Protein AF-A0A940UX00-F1 (afdb_monomer)

Radius of gyration: 30.0 Å; Cα contacts (8 Å, |Δi|>4): 889; chains: 1; bounding box: 62×48×72 Å

Foldseek 3Di:
DWEADPNFTEDAEALEFADPQEYAYGAEYYYYLEYHEHLEYHYCHQHHEYAEALEYPYAQEYADEHHHAYEYEYYLEYAEANEYHHENEDAALEYHAHNEYEDHPEYEEHVEYEYHNEYDDHNHYDYHQFYWGDVPIDTPGGHDPVNVVVSVVVSVVSSVVSNVCVVVPDDPPPFDPPPDDWPVVKDKDFADADDPDQFWHKHQDPVGIDTDHGHPAAWQDKDKDKAAAQGKDFQWFFRHWKKKKAWQAAKKWKWKAAPVRDDIDIDIDGHRMMIIGGGRIGMMIHGNHTTMMMMTTNDHDDPVGIGGHCNDD

Structure (mmCIF, N/CA/C/O backbone):
data_AF-A0A940UX00-F1
#
_entry.id   AF-A0A940UX00-F1
#
loop_
_atom_site.group_PDB
_atom_site.id
_atom_site.type_symbol
_atom_site.label_atom_id
_atom_site.label_alt_id
_atom_site.label_comp_id
_atom_site.label_asym_id
_atom_site.label_entity_id
_atom_site.label_seq_id
_atom_site.pdbx_PDB_ins_code
_atom_site.Cartn_x
_atom_site.Cartn_y
_atom_site.Cartn_z
_atom_site.occupancy
_atom_site.B_iso_or_equiv
_atom_site.auth_seq_id
_atom_site.auth_comp_id
_atom_site.auth_asym_id
_atom_site.auth_atom_id
_atom_site.pdbx_PDB_model_num
ATOM 1 N N . MET A 1 1 ? -5.886 -5.107 -6.470 1.00 86.50 1 MET A N 1
ATOM 2 C CA . MET A 1 1 ? -7.189 -5.226 -7.169 1.00 86.50 1 MET A CA 1
ATOM 3 C C . MET A 1 1 ? -7.044 -5.028 -8.679 1.00 86.50 1 MET A C 1
ATOM 5 O O . MET A 1 1 ? -6.232 -4.216 -9.115 1.00 86.50 1 MET A O 1
ATOM 9 N N . LEU A 1 2 ? -7.816 -5.788 -9.464 1.00 96.62 2 LEU A N 1
ATOM 10 C CA . LEU A 1 2 ? -7.886 -5.696 -10.928 1.00 96.62 2 LEU A CA 1
ATOM 11 C C . LEU A 1 2 ? -9.216 -5.043 -11.328 1.00 96.62 2 LEU A C 1
ATOM 13 O O . LEU A 1 2 ? -10.247 -5.391 -10.755 1.00 96.62 2 LEU A O 1
ATOM 17 N N . TYR A 1 3 ? -9.197 -4.138 -12.302 1.00 97.75 3 TYR A N 1
ATOM 18 C CA . TYR A 1 3 ? -10.374 -3.391 -12.741 1.00 97.75 3 TYR A CA 1
ATOM 19 C C . TYR A 1 3 ? -10.540 -3.468 -14.255 1.00 97.75 3 TYR A C 1
ATOM 21 O O . TYR A 1 3 ? -9.630 -3.119 -15.012 1.00 97.75 3 TYR A O 1
ATOM 29 N N . GLU A 1 4 ? -11.726 -3.884 -14.689 1.00 97.69 4 GLU A N 1
ATOM 30 C CA . GLU A 1 4 ? -12.160 -3.728 -16.073 1.00 97.69 4 GLU A CA 1
ATOM 31 C C . GLU A 1 4 ? -12.414 -2.247 -16.380 1.00 97.69 4 GLU A C 1
ATOM 33 O O . GLU A 1 4 ? -12.989 -1.516 -15.571 1.00 97.69 4 GLU A O 1
ATOM 38 N N . TYR A 1 5 ? -12.012 -1.810 -17.571 1.00 97.38 5 TYR A N 1
ATOM 39 C CA . TYR A 1 5 ? -12.354 -0.491 -18.087 1.00 97.38 5 TYR A CA 1
ATOM 40 C C . TYR A 1 5 ? -12.655 -0.561 -19.583 1.00 97.38 5 TYR A C 1
ATOM 42 O O . TYR A 1 5 ? -11.825 -1.011 -20.374 1.00 97.38 5 TYR A O 1
ATOM 50 N N . ASN A 1 6 ? -13.836 -0.072 -19.974 1.00 94.94 6 ASN A N 1
ATOM 51 C CA . ASN A 1 6 ? -14.281 0.003 -21.369 1.00 94.94 6 ASN A CA 1
ATOM 52 C C . ASN A 1 6 ? -14.177 -1.346 -22.119 1.00 94.94 6 ASN A C 1
ATOM 54 O O . ASN A 1 6 ? -13.634 -1.411 -23.221 1.00 94.94 6 ASN A O 1
ATOM 58 N N . GLY A 1 7 ? -14.625 -2.439 -21.486 1.00 95.75 7 GLY A N 1
ATOM 59 C CA . GLY A 1 7 ? -14.581 -3.792 -22.054 1.00 95.75 7 GLY A CA 1
ATOM 60 C C . GLY A 1 7 ? -13.191 -4.440 -22.095 1.00 95.75 7 GLY A C 1
ATOM 61 O O . GLY A 1 7 ? -13.030 -5.492 -22.712 1.00 95.75 7 GLY A O 1
ATOM 62 N N . ARG A 1 8 ? -12.170 -3.821 -21.482 1.00 96.12 8 ARG A N 1
ATOM 63 C CA . ARG A 1 8 ? -10.794 -4.340 -21.427 1.00 96.12 8 ARG A CA 1
ATOM 64 C C . ARG A 1 8 ? -10.432 -4.729 -19.999 1.00 96.12 8 ARG A C 1
ATOM 66 O O . ARG A 1 8 ? -10.564 -3.916 -19.081 1.00 96.12 8 ARG A O 1
ATOM 73 N N . CYS A 1 9 ? -9.946 -5.957 -19.837 1.00 96.50 9 CYS A N 1
ATOM 74 C CA . CYS A 1 9 ? -9.603 -6.548 -18.546 1.00 96.50 9 CYS A CA 1
ATOM 75 C C . CYS A 1 9 ? -8.100 -6.840 -18.451 1.00 96.50 9 CYS A C 1
ATOM 77 O O . CYS A 1 9 ? -7.532 -7.383 -19.406 1.00 96.50 9 CYS A O 1
ATOM 79 N N . PRO A 1 10 ? -7.467 -6.590 -17.290 1.00 98.31 10 PRO A N 1
ATOM 80 C CA . PRO A 1 10 ? -6.099 -7.019 -17.059 1.00 98.31 10 PRO A CA 1
ATOM 81 C C . PRO A 1 10 ? -5.951 -8.540 -17.168 1.00 98.31 10 PRO A C 1
ATOM 83 O O . PRO A 1 10 ? -6.766 -9.292 -16.634 1.00 98.31 10 PRO A O 1
ATOM 86 N N . THR A 1 11 ? -4.873 -8.997 -17.801 1.00 98.38 11 THR A N 1
ATOM 87 C CA . THR A 1 11 ? -4.471 -10.410 -17.832 1.00 98.38 11 THR A CA 1
ATOM 88 C C . THR A 1 11 ? -3.210 -10.596 -17.002 1.00 98.38 11 THR A C 1
ATOM 90 O O . THR A 1 11 ? -2.225 -9.887 -17.207 1.00 98.38 11 THR A O 1
ATOM 93 N N . VAL A 1 12 ? -3.228 -11.554 -16.073 1.00 98.50 12 VAL A N 1
ATOM 94 C CA . VAL A 1 12 ? -2.128 -11.811 -15.134 1.00 98.50 12 VAL A CA 1
ATOM 95 C C . VAL A 1 12 ? -1.621 -13.243 -15.297 1.00 98.50 12 VAL A C 1
ATOM 97 O O . VAL A 1 12 ? -2.404 -14.192 -15.254 1.00 98.50 12 VAL A O 1
ATOM 100 N N . GLY A 1 13 ? -0.311 -13.390 -15.500 1.00 98.31 13 GLY A N 1
ATOM 101 C CA . GLY A 1 13 ? 0.371 -14.675 -15.638 1.00 98.31 13 GLY A CA 1
ATOM 102 C C . GLY A 1 13 ? 0.447 -15.493 -14.344 1.00 98.31 13 GLY A C 1
ATOM 103 O O . GLY A 1 13 ? 0.073 -15.054 -13.256 1.00 98.31 13 GLY A O 1
ATOM 104 N N . ARG A 1 14 ? 0.954 -16.721 -14.458 1.00 98.25 14 ARG A N 1
ATOM 105 C CA . ARG A 1 14 ? 1.077 -17.671 -13.340 1.00 98.25 14 ARG A CA 1
ATOM 106 C C . ARG A 1 14 ? 2.201 -17.256 -12.398 1.00 98.25 14 ARG A C 1
ATOM 108 O O . ARG A 1 14 ? 3.213 -16.718 -12.833 1.00 98.25 14 ARG A O 1
ATOM 115 N N . GLY A 1 15 ? 2.041 -17.541 -11.106 1.00 97.75 15 GLY A N 1
ATOM 116 C CA . GLY A 1 15 ? 3.049 -17.202 -10.093 1.00 97.75 15 GLY A CA 1
ATOM 117 C C . GLY A 1 15 ? 3.241 -15.695 -9.886 1.00 97.75 15 GLY A C 1
ATOM 118 O O . GLY A 1 15 ? 4.156 -15.294 -9.176 1.00 97.75 15 GLY A O 1
ATOM 119 N N . THR A 1 16 ? 2.395 -14.861 -10.498 1.00 98.62 16 THR A N 1
ATOM 120 C CA . THR A 1 16 ? 2.439 -13.410 -10.346 1.00 98.62 16 THR A CA 1
ATOM 121 C C . THR A 1 16 ? 1.625 -12.981 -9.142 1.00 98.62 16 THR A C 1
ATOM 123 O O . THR A 1 16 ? 0.431 -13.266 -9.043 1.00 98.62 16 THR A O 1
ATOM 126 N N . TYR A 1 17 ? 2.277 -12.265 -8.235 1.00 98.56 17 TYR A N 1
ATOM 127 C CA . TYR A 1 17 ? 1.627 -11.653 -7.092 1.00 98.56 17 TYR A CA 1
ATOM 128 C C . TYR A 1 17 ? 1.146 -10.248 -7.455 1.00 98.56 17 TYR A C 1
ATOM 130 O O . TYR A 1 17 ? 1.932 -9.418 -7.913 1.00 98.56 17 TYR A O 1
ATOM 138 N N . VAL A 1 18 ? -0.137 -9.974 -7.216 1.00 98.44 18 VAL A N 1
ATOM 139 C CA . VAL A 1 18 ? -0.707 -8.625 -7.284 1.00 98.44 18 VAL A CA 1
ATOM 140 C C . VAL A 1 18 ? -1.242 -8.266 -5.915 1.00 98.44 18 VAL A C 1
ATOM 142 O O . VAL A 1 18 ? -2.162 -8.915 -5.421 1.00 98.44 18 VAL A O 1
ATOM 145 N N . SER A 1 19 ? -0.677 -7.221 -5.314 1.00 97.56 19 SER A N 1
ATOM 146 C CA . SER A 1 19 ? -1.118 -6.760 -4.006 1.00 97.56 19 SER A CA 1
ATOM 147 C C . SER A 1 19 ? -2.601 -6.381 -3.991 1.00 97.56 19 SER A C 1
ATOM 149 O O . SER A 1 19 ? -3.142 -5.804 -4.943 1.00 97.56 19 SER A O 1
ATOM 151 N N . GLU A 1 20 ? -3.261 -6.658 -2.866 1.00 94.25 20 GLU A N 1
ATOM 152 C CA . GLU A 1 20 ? -4.644 -6.243 -2.623 1.00 94.25 20 GLU A CA 1
ATOM 153 C C . GLU A 1 20 ? -4.798 -4.721 -2.739 1.00 94.25 20 GLU A C 1
ATOM 155 O O . GLU A 1 20 ? -5.792 -4.254 -3.298 1.00 94.25 20 GLU A O 1
ATOM 160 N N . THR A 1 21 ? -3.776 -3.958 -2.328 1.00 95.94 21 THR A N 1
ATOM 161 C CA . THR A 1 21 ? -3.762 -2.487 -2.382 1.00 95.94 21 THR A CA 1
ATOM 162 C C . THR A 1 21 ? -3.249 -1.912 -3.704 1.00 95.94 21 THR A C 1
ATOM 164 O O . THR A 1 21 ? -3.323 -0.701 -3.900 1.00 95.94 21 THR A O 1
ATOM 167 N N . ALA A 1 22 ? -2.741 -2.740 -4.622 1.00 98.31 22 ALA A N 1
ATOM 168 C CA . ALA A 1 22 ? -2.405 -2.293 -5.973 1.00 98.31 22 ALA A CA 1
ATOM 169 C C . ALA A 1 22 ? -3.675 -2.063 -6.808 1.00 98.31 22 ALA A C 1
ATOM 171 O O . ALA A 1 22 ? -4.703 -2.699 -6.578 1.00 98.31 22 ALA A O 1
ATOM 172 N N . GLN A 1 23 ? -3.605 -1.212 -7.827 1.00 98.50 23 GLN A N 1
ATOM 173 C CA . GLN A 1 23 ? -4.680 -1.000 -8.796 1.00 98.50 23 GLN A CA 1
ATOM 174 C C . GLN A 1 23 ? -4.158 -1.280 -10.204 1.00 98.50 23 GLN A C 1
ATOM 176 O O . GLN A 1 23 ? -3.324 -0.538 -10.715 1.00 98.50 23 GLN A O 1
ATOM 181 N N . VAL A 1 24 ? -4.651 -2.345 -10.837 1.00 98.69 24 VAL A N 1
ATOM 182 C CA . VAL A 1 24 ? -4.338 -2.678 -12.235 1.00 98.69 24 VAL A CA 1
ATOM 183 C C . VAL A 1 24 ? -5.605 -2.505 -13.059 1.00 98.69 24 VAL A C 1
ATOM 185 O O . VAL A 1 24 ? -6.604 -3.162 -12.777 1.00 98.69 24 VAL A O 1
ATOM 188 N N . ILE A 1 25 ? -5.595 -1.593 -14.028 1.00 98.69 25 ILE A N 1
ATOM 189 C CA . ILE A 1 25 ? -6.820 -1.062 -14.644 1.00 98.69 25 ILE A CA 1
ATOM 190 C C . ILE A 1 25 ? -6.736 -1.156 -16.168 1.00 98.69 25 ILE A C 1
ATOM 192 O O . ILE A 1 25 ? -5.783 -0.646 -16.756 1.00 98.69 25 ILE A O 1
ATOM 196 N N . GLY A 1 26 ? -7.768 -1.713 -16.804 1.00 98.19 26 GLY A N 1
ATOM 197 C CA . GLY A 1 26 ? -7.938 -1.684 -18.257 1.00 98.19 26 GLY A CA 1
ATOM 198 C C . GLY A 1 26 ? -7.020 -2.646 -19.013 1.00 98.19 26 GLY A C 1
ATOM 199 O O . GLY A 1 26 ? -6.853 -3.802 -18.630 1.00 98.19 26 GLY A O 1
ATOM 200 N N . ASP A 1 27 ? -6.447 -2.170 -20.117 1.00 98.25 27 ASP A N 1
ATOM 201 C CA . ASP A 1 27 ? -5.651 -2.959 -21.060 1.00 98.25 27 ASP A CA 1
ATOM 202 C C . ASP A 1 27 ? -4.217 -3.175 -20.558 1.00 98.25 27 ASP A C 1
ATOM 204 O O . ASP A 1 27 ? -3.275 -2.458 -20.915 1.00 98.25 27 ASP A O 1
ATOM 208 N N . VAL A 1 28 ? -4.069 -4.143 -19.654 1.00 98.75 28 VAL A N 1
ATOM 209 C CA . VAL A 1 28 ? -2.795 -4.487 -19.022 1.00 98.75 28 VAL A CA 1
ATOM 210 C C . VAL A 1 28 ? -2.520 -5.979 -19.162 1.00 98.75 28 VAL A C 1
ATOM 212 O O . VAL A 1 28 ? -3.300 -6.810 -18.705 1.00 98.75 28 VAL A O 1
ATOM 215 N N . LEU A 1 29 ? -1.364 -6.325 -19.723 1.00 98.75 29 LEU A N 1
ATOM 216 C CA . LEU A 1 29 ? -0.841 -7.687 -19.744 1.00 98.75 29 LEU A CA 1
ATOM 217 C C . LEU A 1 29 ? 0.351 -7.797 -18.793 1.00 98.75 29 LEU A C 1
ATOM 219 O O . LEU A 1 29 ? 1.369 -7.136 -18.992 1.00 98.75 29 LEU A O 1
ATOM 223 N N . VAL A 1 30 ? 0.248 -8.671 -17.796 1.00 98.88 30 VAL A N 1
ATOM 224 C CA . VAL A 1 30 ? 1.332 -9.000 -16.867 1.00 98.88 30 VAL A CA 1
ATOM 225 C C . VAL A 1 30 ? 1.764 -10.443 -17.093 1.00 98.88 30 VAL A C 1
ATOM 227 O O . VAL A 1 30 ? 0.941 -11.354 -17.048 1.00 98.88 30 VAL A O 1
ATOM 230 N N . GLY A 1 31 ? 3.058 -10.649 -17.335 1.00 98.81 31 GLY A N 1
ATOM 231 C CA . GLY A 1 31 ? 3.660 -11.969 -17.501 1.00 98.81 31 GLY A CA 1
ATOM 232 C C . GLY A 1 31 ? 3.672 -12.809 -16.222 1.00 98.81 31 GLY A C 1
ATOM 233 O O . GLY A 1 31 ? 3.083 -12.449 -15.202 1.00 98.81 31 GLY A O 1
ATOM 234 N N . ASP A 1 32 ? 4.357 -13.948 -16.295 1.00 98.81 32 ASP A N 1
ATOM 235 C CA . ASP A 1 32 ? 4.498 -14.897 -15.187 1.00 98.81 32 ASP A CA 1
ATOM 236 C C . ASP A 1 32 ? 5.527 -14.425 -14.149 1.00 98.81 32 ASP A C 1
ATOM 238 O O . ASP A 1 32 ? 6.511 -13.768 -14.493 1.00 98.81 32 ASP A O 1
ATOM 242 N N . ASN A 1 33 ? 5.369 -14.858 -12.899 1.00 98.62 33 ASN A N 1
ATOM 243 C CA . ASN A 1 33 ? 6.316 -14.639 -11.800 1.00 98.62 33 ASN A CA 1
ATOM 244 C C . ASN A 1 33 ? 6.653 -13.161 -11.536 1.00 98.62 33 ASN A C 1
ATOM 246 O O . ASN A 1 33 ? 7.770 -12.835 -11.137 1.00 98.62 33 ASN A O 1
ATOM 250 N N . CYS A 1 34 ? 5.719 -12.253 -11.807 1.00 98.88 34 CYS A N 1
ATOM 251 C CA . CYS A 1 34 ? 5.885 -10.833 -11.522 1.00 98.88 34 CYS A CA 1
ATOM 252 C C . CYS A 1 34 ? 5.496 -10.502 -10.074 1.00 98.88 34 CYS A C 1
ATOM 254 O O . CYS A 1 34 ? 4.684 -11.184 -9.448 1.00 98.88 34 CYS A O 1
ATOM 256 N N . TYR A 1 35 ? 6.040 -9.401 -9.566 1.00 98.81 35 TYR A N 1
ATOM 257 C CA . TYR A 1 35 ? 5.636 -8.795 -8.301 1.00 98.81 35 TYR A CA 1
ATOM 258 C C . TYR A 1 35 ? 5.010 -7.433 -8.592 1.00 98.81 35 TYR A C 1
ATOM 260 O O . TYR A 1 35 ? 5.705 -6.551 -9.085 1.00 98.81 35 TYR A O 1
ATOM 268 N N . ILE A 1 36 ? 3.717 -7.257 -8.314 1.00 98.81 36 ILE A N 1
ATOM 269 C CA . ILE A 1 36 ? 3.036 -5.957 -8.361 1.00 98.81 36 ILE A CA 1
ATOM 270 C C . ILE A 1 36 ? 2.758 -5.520 -6.917 1.00 98.81 36 ILE A C 1
ATOM 272 O O . ILE A 1 36 ? 1.853 -6.037 -6.254 1.00 98.81 36 ILE A O 1
ATOM 276 N N . GLY A 1 37 ? 3.601 -4.613 -6.431 1.00 98.12 37 GLY A N 1
ATOM 277 C CA . GLY A 1 37 ? 3.739 -4.222 -5.034 1.00 98.12 37 GLY A CA 1
ATOM 278 C C . GLY A 1 37 ? 2.594 -3.381 -4.481 1.00 98.12 37 GLY A C 1
ATOM 279 O O . GLY A 1 37 ? 1.696 -2.927 -5.192 1.00 98.12 37 GLY A O 1
ATOM 280 N N . HIS A 1 38 ? 2.623 -3.182 -3.165 1.00 97.62 38 HIS A N 1
ATOM 281 C CA . HIS A 1 38 ? 1.571 -2.482 -2.429 1.00 97.62 38 HIS A CA 1
ATOM 282 C C . HIS A 1 38 ? 1.417 -1.036 -2.906 1.00 97.62 38 HIS A C 1
ATOM 284 O O . HIS A 1 38 ? 2.398 -0.314 -3.072 1.00 97.62 38 HIS A O 1
ATOM 290 N N . GLY A 1 39 ? 0.175 -0.608 -3.133 1.00 98.19 39 GLY A N 1
ATOM 291 C CA . GLY A 1 39 ? -0.133 0.744 -3.601 1.00 98.19 39 GLY A CA 1
ATOM 292 C C . GLY A 1 39 ? 0.332 1.072 -5.026 1.00 98.19 39 GLY A C 1
ATOM 293 O O . GLY A 1 39 ? 0.191 2.221 -5.436 1.00 98.19 39 GLY A O 1
ATOM 294 N N . ALA A 1 40 ? 0.873 0.114 -5.789 1.00 98.75 40 ALA A N 1
ATOM 295 C CA . ALA A 1 40 ? 1.224 0.341 -7.189 1.00 98.75 40 ALA A CA 1
ATOM 296 C C . ALA A 1 40 ? -0.033 0.608 -8.038 1.00 98.75 40 ALA A C 1
ATOM 298 O O . ALA A 1 40 ? -1.070 -0.028 -7.845 1.00 98.75 40 ALA A O 1
ATOM 299 N N . ILE A 1 41 ? 0.063 1.521 -9.004 1.00 98.81 41 ILE A N 1
ATOM 300 C CA . ILE A 1 41 ? -1.024 1.881 -9.922 1.00 98.81 41 ILE A CA 1
ATOM 301 C C . ILE A 1 41 ? -0.551 1.634 -11.354 1.00 98.81 41 ILE A C 1
ATOM 303 O O . ILE A 1 41 ? 0.297 2.356 -11.871 1.00 98.81 41 ILE A O 1
ATOM 307 N N . VAL A 1 42 ? -1.118 0.629 -12.017 1.00 98.75 42 VAL A N 1
ATOM 308 C CA . VAL A 1 42 ? -0.805 0.256 -13.402 1.00 98.75 42 VAL A CA 1
ATOM 309 C C . VAL A 1 42 ? -2.046 0.468 -14.254 1.00 98.75 42 VAL A C 1
ATOM 311 O O . VAL A 1 42 ? -3.028 -0.265 -14.136 1.00 98.75 42 VAL A O 1
ATOM 314 N N . ARG A 1 43 ? -2.023 1.490 -15.108 1.00 97.69 43 ARG A N 1
ATOM 315 C CA . ARG A 1 43 ? -3.229 1.995 -15.761 1.00 97.69 43 ARG A CA 1
ATOM 316 C C . ARG A 1 43 ? -3.111 1.948 -17.286 1.00 97.69 43 ARG A C 1
ATOM 318 O O . ARG A 1 43 ? -2.409 2.752 -17.893 1.00 97.69 43 ARG A O 1
ATOM 325 N N . GLY A 1 44 ? -3.830 1.008 -17.891 1.00 97.31 44 GLY A N 1
ATOM 326 C CA . GLY A 1 44 ? -4.055 0.871 -19.332 1.00 97.31 44 GLY A CA 1
ATOM 327 C C . GLY A 1 44 ? -5.435 1.394 -19.749 1.00 97.31 44 GLY A C 1
ATOM 328 O O . GLY A 1 44 ? -6.196 0.698 -20.421 1.00 97.31 44 GLY A O 1
ATOM 329 N N . ASP A 1 45 ? -5.816 2.585 -19.276 1.00 94.94 45 ASP A N 1
ATOM 330 C CA . ASP A 1 45 ? -7.116 3.203 -19.579 1.00 94.94 45 ASP A CA 1
ATOM 331 C C . ASP A 1 45 ? -7.102 3.971 -20.913 1.00 94.94 45 ASP A C 1
ATOM 333 O O . ASP A 1 45 ? -7.990 3.784 -21.743 1.00 94.94 45 ASP A O 1
ATOM 337 N N . TYR A 1 46 ? -6.063 4.775 -21.157 1.00 92.44 46 TYR A N 1
ATOM 338 C CA . TYR A 1 46 ? -5.823 5.493 -22.414 1.00 92.44 46 TYR A CA 1
ATOM 339 C C . TYR A 1 46 ? -5.037 4.662 -23.438 1.00 92.44 46 TYR A C 1
ATOM 341 O O . TYR A 1 46 ? -5.384 4.643 -24.617 1.00 92.44 46 TYR A O 1
ATOM 349 N N . GLY A 1 47 ? -3.975 3.991 -22.996 1.00 94.75 47 GLY A N 1
ATOM 350 C CA . GLY A 1 47 ? -3.128 3.119 -23.814 1.00 94.75 47 GLY A CA 1
ATOM 351 C C . GLY A 1 47 ? -3.062 1.704 -23.244 1.00 94.75 47 GLY A C 1
ATOM 352 O O . GLY A 1 47 ? -3.839 1.362 -22.358 1.00 94.75 47 GLY A O 1
ATOM 353 N N . SER A 1 48 ? -2.114 0.902 -23.721 1.00 97.69 48 SER A N 1
ATOM 354 C CA . SER A 1 48 ? -1.927 -0.485 -23.276 1.00 97.69 48 SER A CA 1
ATOM 355 C C . SER A 1 48 ? -0.604 -0.651 -22.528 1.00 97.69 48 SER A C 1
ATOM 357 O O . SER A 1 48 ? 0.430 -0.108 -22.932 1.00 97.69 48 SER A O 1
ATOM 359 N N . ILE A 1 49 ? -0.604 -1.435 -21.453 1.00 98.69 49 ILE A N 1
ATOM 360 C CA . ILE A 1 49 ? 0.601 -1.739 -20.671 1.00 98.69 49 ILE A CA 1
ATOM 361 C C . ILE A 1 49 ? 0.962 -3.211 -20.851 1.00 98.69 49 ILE A C 1
ATOM 363 O O . ILE A 1 49 ? 0.117 -4.087 -20.696 1.00 98.69 49 ILE A O 1
ATOM 367 N N . VAL A 1 50 ? 2.229 -3.496 -21.143 1.00 98.75 50 VAL A N 1
ATOM 368 C CA . VAL A 1 50 ? 2.751 -4.867 -21.210 1.00 98.75 50 VAL A CA 1
ATOM 369 C C . VAL A 1 50 ? 3.936 -4.986 -20.269 1.00 98.75 50 VAL A C 1
ATOM 371 O O . VAL A 1 50 ? 4.908 -4.254 -20.423 1.00 98.75 50 VAL A O 1
ATOM 374 N N . ILE A 1 51 ? 3.864 -5.912 -19.318 1.00 98.88 51 ILE A N 1
ATOM 375 C CA . ILE A 1 51 ? 4.907 -6.199 -18.331 1.00 98.88 51 ILE A CA 1
ATOM 376 C C . ILE A 1 51 ? 5.400 -7.628 -18.552 1.00 98.88 51 ILE A C 1
ATOM 378 O O . ILE A 1 51 ? 4.641 -8.585 -18.408 1.00 98.88 51 ILE A O 1
ATOM 382 N N . GLY A 1 52 ? 6.675 -7.782 -18.909 1.00 98.88 52 GLY A N 1
ATOM 383 C CA . GLY A 1 52 ? 7.303 -9.082 -19.128 1.00 98.88 52 GLY A CA 1
ATOM 384 C C . GLY A 1 52 ? 7.512 -9.881 -17.839 1.00 98.88 52 GLY A C 1
ATOM 385 O O . GLY A 1 52 ? 7.585 -9.323 -16.748 1.00 98.88 52 GLY A O 1
ATOM 386 N N . SER A 1 53 ? 7.637 -11.202 -17.982 1.00 98.88 53 SER A N 1
ATOM 387 C CA . SER A 1 53 ? 7.763 -12.142 -16.861 1.00 98.88 53 SER A CA 1
ATOM 388 C C . SER A 1 53 ? 8.955 -11.850 -15.942 1.00 98.88 53 SER A C 1
ATOM 390 O O . SER A 1 53 ? 10.029 -11.440 -16.398 1.00 98.88 53 SER A O 1
ATOM 392 N N . GLY A 1 54 ? 8.790 -12.133 -14.651 1.00 98.69 54 GLY A N 1
ATOM 393 C CA . GLY A 1 54 ? 9.816 -11.962 -13.622 1.00 98.69 54 GLY A CA 1
ATOM 394 C C . GLY A 1 54 ? 10.079 -10.509 -13.224 1.00 98.69 54 GLY A C 1
ATOM 395 O O . GLY A 1 54 ? 11.086 -10.243 -12.571 1.00 98.69 54 GLY A O 1
ATOM 396 N N . THR A 1 55 ? 9.245 -9.568 -13.673 1.00 98.94 55 THR A N 1
ATOM 397 C CA . THR A 1 55 ? 9.406 -8.137 -13.397 1.00 98.94 55 THR A CA 1
ATOM 398 C C . THR A 1 55 ? 8.819 -7.763 -12.041 1.00 98.94 55 THR A C 1
ATOM 400 O O . THR A 1 55 ? 7.712 -8.175 -11.691 1.00 98.94 55 THR A O 1
ATOM 403 N N . ALA A 1 56 ? 9.557 -6.944 -11.296 1.00 98.88 56 ALA A N 1
ATOM 404 C CA . ALA A 1 56 ? 9.105 -6.322 -10.063 1.00 98.88 56 ALA A CA 1
ATOM 405 C C . ALA A 1 56 ? 8.666 -4.881 -10.343 1.00 98.88 56 ALA A C 1
ATOM 407 O O . ALA A 1 56 ? 9.466 -4.049 -10.769 1.00 98.88 56 ALA A O 1
ATOM 408 N N . VAL A 1 57 ? 7.385 -4.608 -10.119 1.00 98.88 57 VAL A N 1
ATOM 409 C CA . VAL A 1 57 ? 6.788 -3.278 -10.014 1.00 98.88 57 VAL A CA 1
ATOM 410 C C . VAL A 1 57 ? 6.611 -3.031 -8.524 1.00 98.88 57 VAL A C 1
ATOM 412 O O . VAL A 1 57 ? 5.676 -3.554 -7.924 1.00 98.88 57 VAL A O 1
ATOM 415 N N . GLU A 1 58 ? 7.560 -2.341 -7.903 1.00 98.81 58 GLU A N 1
ATOM 416 C CA . GLU A 1 58 ? 7.606 -2.213 -6.448 1.00 98.81 58 GLU A CA 1
ATOM 417 C C . GLU A 1 58 ? 6.540 -1.237 -5.909 1.00 98.81 58 GLU A C 1
ATOM 419 O O . GLU A 1 58 ? 5.676 -0.727 -6.625 1.00 98.81 58 GLU A O 1
ATOM 424 N N . GLU A 1 59 ? 6.554 -1.025 -4.598 1.00 98.69 59 GLU A N 1
ATOM 425 C CA . GLU A 1 59 ? 5.558 -0.260 -3.855 1.00 98.69 59 GLU A CA 1
ATOM 426 C C . GLU A 1 59 ? 5.361 1.155 -4.409 1.00 98.69 59 GLU A C 1
ATOM 428 O O . GLU A 1 59 ? 6.317 1.880 -4.681 1.00 98.69 59 GLU A O 1
ATOM 433 N N . GLY A 1 60 ? 4.100 1.568 -4.546 1.00 98.62 60 GLY A N 1
ATOM 434 C CA . GLY A 1 60 ? 3.733 2.925 -4.957 1.00 98.62 60 GLY A CA 1
ATOM 435 C C . GLY A 1 60 ? 4.140 3.325 -6.380 1.00 98.62 60 GLY A C 1
ATOM 436 O O . GLY A 1 60 ? 3.979 4.490 -6.736 1.00 98.62 60 GLY A O 1
ATOM 437 N N . VAL A 1 61 ? 4.666 2.407 -7.199 1.00 98.88 61 VAL A N 1
ATOM 438 C CA . VAL A 1 61 ? 5.010 2.696 -8.598 1.00 98.88 61 VAL A CA 1
ATOM 439 C C . VAL A 1 61 ? 3.758 3.057 -9.394 1.00 98.88 61 VAL A C 1
ATOM 441 O O . VAL A 1 61 ? 2.726 2.394 -9.282 1.00 98.88 61 VAL A O 1
ATOM 444 N N . VAL A 1 62 ? 3.868 4.070 -10.253 1.00 98.88 62 VAL A N 1
ATOM 445 C CA . VAL A 1 62 ? 2.807 4.471 -11.184 1.00 98.88 62 VAL A CA 1
ATOM 446 C C . VAL A 1 62 ? 3.238 4.172 -12.614 1.00 98.88 62 VAL A C 1
ATOM 448 O O . VAL A 1 62 ? 4.285 4.636 -13.059 1.00 98.88 62 VAL A O 1
ATOM 451 N N . VAL A 1 63 ? 2.418 3.434 -13.360 1.00 98.75 63 VAL A N 1
ATOM 452 C CA . VAL A 1 63 ? 2.631 3.126 -14.779 1.00 98.75 63 VAL A CA 1
ATOM 453 C C . VAL A 1 63 ? 1.421 3.582 -15.583 1.00 98.75 63 VAL A C 1
ATOM 455 O O . VAL A 1 63 ? 0.289 3.185 -15.299 1.00 98.75 63 VAL A O 1
ATOM 458 N N . HIS A 1 64 ? 1.655 4.391 -16.613 1.00 97.69 64 HIS A N 1
ATOM 459 C CA . HIS A 1 64 ? 0.609 4.890 -17.501 1.00 97.69 64 HIS A CA 1
ATOM 460 C C . HIS A 1 64 ? 1.114 4.983 -18.942 1.00 97.69 64 HIS A C 1
ATOM 462 O O . HIS A 1 64 ? 2.296 5.217 -19.189 1.00 97.69 64 HIS A O 1
ATOM 468 N N . ALA A 1 65 ? 0.214 4.811 -19.907 1.00 94.50 65 ALA A N 1
ATOM 469 C CA . ALA A 1 65 ? 0.517 4.967 -21.324 1.00 94.50 65 ALA A CA 1
ATOM 470 C C . ALA A 1 65 ? -0.303 6.116 -21.932 1.00 94.50 65 ALA A C 1
ATOM 472 O O . ALA A 1 65 ? -1.480 6.273 -21.595 1.00 94.50 65 ALA A O 1
ATOM 473 N N . PRO A 1 66 ? 0.285 6.905 -22.853 1.00 90.94 66 PRO A N 1
ATOM 474 C CA . PRO A 1 66 ? -0.469 7.864 -23.653 1.00 90.94 66 PRO A CA 1
ATOM 475 C C . PRO A 1 66 ? -1.575 7.190 -24.490 1.00 90.94 66 PRO A C 1
ATOM 477 O O . PRO A 1 66 ? -1.471 5.991 -24.768 1.00 90.94 66 PRO A O 1
ATOM 480 N N . PRO A 1 67 ? -2.584 7.955 -24.952 1.00 92.69 67 PRO A N 1
ATOM 481 C CA . PRO A 1 67 ? -3.656 7.441 -25.807 1.00 92.69 67 PRO A CA 1
ATOM 482 C C . PRO A 1 67 ? -3.129 6.674 -27.022 1.00 92.69 67 PRO A C 1
ATOM 484 O O . PRO A 1 67 ? -2.223 7.154 -27.706 1.00 92.69 67 PRO A O 1
ATOM 487 N N . ASP A 1 68 ? -3.690 5.489 -27.274 1.00 87.81 68 ASP A N 1
ATOM 488 C CA . ASP A 1 68 ? -3.376 4.632 -28.430 1.00 87.81 68 ASP A CA 1
ATOM 489 C C . ASP A 1 68 ? -1.889 4.233 -28.549 1.00 87.81 68 ASP A C 1
ATOM 491 O O . ASP A 1 68 ? -1.365 3.973 -29.641 1.00 87.81 68 ASP A O 1
ATOM 495 N N . LYS A 1 69 ? -1.167 4.211 -27.420 1.00 93.44 69 LYS A N 1
ATOM 496 C CA . LYS A 1 69 ? 0.245 3.815 -27.335 1.00 93.44 69 LYS A CA 1
ATOM 497 C C . LYS A 1 69 ? 0.454 2.691 -26.333 1.00 93.44 69 LYS A C 1
ATOM 499 O O . LYS A 1 69 ? -0.386 2.414 -25.484 1.00 93.44 69 LYS A O 1
ATOM 504 N N . TYR A 1 70 ? 1.621 2.064 -26.444 1.00 93.38 70 TYR A N 1
ATOM 505 C CA . TYR A 1 70 ? 2.064 1.011 -25.543 1.00 93.38 70 TYR A CA 1
ATOM 506 C C . TYR A 1 70 ? 3.137 1.540 -24.593 1.00 93.38 70 TYR A C 1
ATOM 508 O O . TYR A 1 70 ? 4.067 2.212 -25.039 1.00 93.38 70 TYR A O 1
ATOM 516 N N . CYS A 1 71 ? 3.052 1.158 -23.321 1.00 97.94 71 CYS A N 1
ATOM 517 C CA . CYS A 1 71 ? 4.205 1.110 -22.427 1.00 97.94 71 CYS A CA 1
ATOM 518 C C . CYS A 1 71 ? 4.661 -0.350 -22.338 1.00 97.94 71 CYS A C 1
ATOM 520 O O . CYS A 1 71 ? 3.945 -1.198 -21.799 1.00 97.94 71 CYS A O 1
ATOM 522 N N . ARG A 1 72 ? 5.823 -0.666 -22.920 1.00 98.62 72 ARG A N 1
ATOM 523 C CA . ARG A 1 72 ? 6.378 -2.028 -22.916 1.00 98.62 72 ARG A CA 1
ATOM 524 C C . ARG A 1 72 ? 7.506 -2.135 -21.909 1.00 98.62 72 ARG A C 1
ATOM 526 O O . ARG A 1 72 ? 8.586 -1.600 -22.136 1.00 98.62 72 ARG A O 1
ATOM 533 N N . ILE A 1 73 ? 7.265 -2.859 -20.833 1.00 98.88 73 ILE A N 1
ATOM 534 C CA . ILE A 1 73 ? 8.247 -3.199 -19.814 1.00 98.88 73 ILE A CA 1
ATOM 535 C C . ILE A 1 73 ? 8.707 -4.634 -20.071 1.00 98.88 73 ILE A C 1
ATOM 537 O O . ILE A 1 73 ? 7.893 -5.551 -20.178 1.00 98.88 73 ILE A O 1
ATOM 541 N N . GLY A 1 74 ? 10.017 -4.812 -20.209 1.00 98.81 74 GLY A N 1
ATOM 542 C CA . GLY A 1 74 ? 10.656 -6.081 -20.526 1.00 98.81 74 GLY A CA 1
ATOM 543 C C . GLY A 1 74 ? 10.556 -7.133 -19.422 1.00 98.81 74 GLY A C 1
ATOM 544 O O . GLY A 1 74 ? 9.817 -7.009 -18.443 1.00 98.81 74 GLY A O 1
ATOM 545 N N . LYS A 1 75 ? 11.321 -8.207 -19.599 1.00 98.88 75 LYS A N 1
ATOM 546 C CA . LYS A 1 75 ? 11.433 -9.319 -18.653 1.00 98.88 75 LYS A CA 1
ATOM 547 C C . LYS A 1 75 ? 12.441 -9.002 -17.564 1.00 98.88 75 LYS A C 1
ATOM 549 O O . LYS A 1 75 ? 13.499 -8.428 -17.830 1.00 98.88 75 LYS A O 1
ATOM 554 N N . ARG A 1 76 ? 12.149 -9.468 -16.349 1.00 98.69 76 ARG A N 1
ATOM 555 C CA . ARG A 1 76 ? 13.020 -9.315 -15.178 1.00 98.69 76 ARG A CA 1
ATOM 556 C C . ARG A 1 76 ? 13.474 -7.868 -14.976 1.00 98.69 76 ARG A C 1
ATOM 558 O O . ARG A 1 76 ? 14.630 -7.621 -14.643 1.00 98.69 76 ARG A O 1
ATOM 565 N N . VAL A 1 77 ? 12.587 -6.906 -15.204 1.00 98.88 77 VAL A N 1
ATOM 566 C CA . VAL A 1 77 ? 12.833 -5.496 -14.889 1.00 98.88 77 VAL A CA 1
ATOM 567 C C . VAL A 1 77 ? 12.618 -5.286 -13.393 1.00 98.88 77 VAL A C 1
ATOM 569 O O . VAL A 1 77 ? 11.785 -5.948 -12.782 1.00 98.88 77 VAL A O 1
ATOM 572 N N . THR A 1 78 ? 13.387 -4.384 -12.796 1.00 98.81 78 THR A N 1
ATOM 573 C CA . THR A 1 78 ? 13.097 -3.877 -11.452 1.00 98.81 78 THR A CA 1
ATOM 574 C C . THR A 1 78 ? 12.665 -2.432 -11.595 1.00 98.81 78 THR A C 1
ATOM 576 O O . THR A 1 78 ? 13.427 -1.630 -12.131 1.00 98.81 78 THR A O 1
ATOM 579 N N . ILE A 1 79 ? 11.451 -2.110 -11.163 1.00 98.88 79 ILE A N 1
ATOM 580 C CA . ILE A 1 79 ? 10.945 -0.745 -11.098 1.00 98.88 79 ILE A CA 1
ATOM 581 C C . ILE A 1 79 ? 10.837 -0.375 -9.628 1.00 98.88 79 ILE A C 1
ATOM 583 O O . ILE A 1 79 ? 9.931 -0.847 -8.946 1.00 98.88 79 ILE A O 1
ATOM 587 N N . GLY A 1 80 ? 11.797 0.426 -9.176 1.00 98.69 80 GLY A N 1
ATOM 588 C CA . GLY A 1 80 ? 12.007 0.784 -7.784 1.00 98.69 80 GLY A CA 1
ATOM 589 C C . GLY A 1 80 ? 10.842 1.555 -7.177 1.00 98.69 80 GLY A C 1
ATOM 590 O O . GLY A 1 80 ? 10.138 2.282 -7.884 1.00 98.69 80 GLY A O 1
ATOM 591 N N . HIS A 1 81 ? 10.683 1.434 -5.860 1.00 98.81 81 HIS A N 1
ATOM 592 C CA . HIS A 1 81 ? 9.629 2.089 -5.078 1.00 98.81 81 HIS A CA 1
ATOM 593 C C . HIS A 1 81 ? 9.329 3.534 -5.523 1.00 98.81 81 HIS A C 1
ATOM 595 O O . HIS A 1 81 ? 10.230 4.368 -5.653 1.00 98.81 81 HIS A O 1
ATOM 601 N N . GLY A 1 82 ? 8.051 3.847 -5.739 1.00 98.69 82 GLY A N 1
ATOM 602 C CA . GLY A 1 82 ? 7.571 5.196 -6.053 1.00 98.69 82 GLY A CA 1
ATOM 603 C C . GLY A 1 82 ? 7.996 5.763 -7.414 1.00 98.69 82 GLY A C 1
ATOM 604 O O . GLY A 1 82 ? 7.792 6.952 -7.655 1.00 98.69 82 GLY A O 1
ATOM 605 N N . ALA A 1 83 ? 8.597 4.969 -8.306 1.00 98.81 83 ALA A N 1
ATOM 606 C CA . ALA A 1 83 ? 8.933 5.431 -9.651 1.00 98.81 83 ALA A CA 1
ATOM 607 C C . ALA A 1 83 ? 7.678 5.724 -10.501 1.00 98.81 83 ALA A C 1
ATOM 609 O O . ALA A 1 83 ? 6.628 5.095 -10.345 1.00 98.81 83 ALA A O 1
ATOM 610 N N . ILE A 1 84 ? 7.803 6.660 -11.447 1.00 98.88 84 ILE A N 1
ATOM 611 C CA . ILE A 1 84 ? 6.736 7.059 -12.378 1.00 98.88 84 ILE A CA 1
ATOM 612 C C . ILE A 1 84 ? 7.146 6.694 -13.804 1.00 98.88 84 ILE A C 1
ATOM 614 O O . ILE A 1 84 ? 8.153 7.181 -14.320 1.00 98.88 84 ILE A O 1
ATOM 618 N N . ILE A 1 85 ? 6.340 5.867 -14.467 1.00 98.69 85 ILE A N 1
ATOM 619 C CA . ILE A 1 85 ? 6.643 5.280 -15.772 1.00 98.69 85 ILE A CA 1
ATOM 620 C C . ILE A 1 85 ? 5.605 5.717 -16.808 1.00 98.69 85 ILE A C 1
ATOM 622 O O . ILE A 1 85 ? 4.470 5.249 -16.815 1.00 98.69 85 ILE A O 1
ATOM 626 N N . HIS A 1 86 ? 6.038 6.586 -17.721 1.00 97.31 86 HIS A N 1
ATOM 627 C CA . HIS A 1 86 ? 5.344 6.974 -18.958 1.00 97.31 86 HIS A CA 1
ATOM 628 C C . HIS A 1 86 ? 6.169 6.617 -20.217 1.00 97.31 86 HIS A C 1
ATOM 630 O O . HIS A 1 86 ? 5.908 7.110 -21.320 1.00 97.31 86 HIS A O 1
ATOM 636 N N . ALA A 1 87 ? 7.195 5.776 -20.057 1.00 96.06 87 ALA A N 1
ATOM 637 C CA . ALA A 1 87 ? 8.095 5.352 -21.123 1.00 96.06 87 ALA A CA 1
ATOM 638 C C . ALA A 1 87 ? 7.359 4.596 -22.241 1.00 96.06 87 ALA A C 1
ATOM 640 O O . ALA A 1 87 ? 6.400 3.869 -21.988 1.00 96.06 87 ALA A O 1
ATOM 641 N N . ALA A 1 88 ? 7.865 4.687 -23.473 1.00 97.44 88 ALA A N 1
ATOM 642 C CA . ALA A 1 88 ? 7.423 3.796 -24.548 1.00 97.44 88 ALA A CA 1
ATOM 643 C C . ALA A 1 88 ? 7.969 2.372 -24.341 1.00 97.44 88 ALA A C 1
ATOM 645 O O . ALA A 1 88 ? 7.266 1.383 -24.565 1.00 97.44 88 ALA A O 1
ATOM 646 N N . ARG A 1 89 ? 9.225 2.270 -23.883 1.00 98.50 89 ARG A N 1
ATOM 647 C CA . ARG A 1 89 ? 9.923 1.000 -23.677 1.00 98.50 89 ARG A CA 1
ATOM 648 C C . ARG A 1 89 ? 10.855 1.047 -22.468 1.00 98.50 89 ARG A C 1
ATOM 650 O O . ARG A 1 89 ? 11.645 1.976 -22.322 1.00 98.50 89 ARG A O 1
ATOM 657 N N . VAL A 1 90 ? 10.827 -0.011 -21.667 1.00 98.88 90 VAL A N 1
ATOM 658 C CA . VAL A 1 90 ? 11.855 -0.358 -20.685 1.00 98.88 90 VAL A CA 1
ATOM 659 C C . VAL A 1 90 ? 12.392 -1.738 -21.048 1.00 98.88 90 VAL A C 1
ATOM 661 O O . VAL A 1 90 ? 11.631 -2.701 -21.086 1.00 98.88 90 VAL A O 1
ATOM 664 N N . GLY A 1 91 ? 13.677 -1.812 -21.383 1.00 98.81 91 GLY A N 1
ATOM 665 C CA . GLY A 1 91 ? 14.338 -3.023 -21.861 1.00 98.81 91 GLY A CA 1
ATOM 666 C C . GLY A 1 91 ? 14.427 -4.143 -20.829 1.00 98.81 91 GLY A C 1
ATOM 667 O O . GLY A 1 91 ? 14.247 -3.926 -19.631 1.00 98.81 91 GLY A O 1
ATOM 668 N N . ASP A 1 92 ? 14.731 -5.349 -21.302 1.00 98.88 92 ASP A N 1
ATOM 669 C CA . ASP A 1 92 ? 14.894 -6.523 -20.441 1.00 98.88 92 ASP A CA 1
ATOM 670 C C . ASP A 1 92 ? 16.012 -6.288 -19.422 1.00 98.88 92 ASP A C 1
ATOM 672 O O . ASP A 1 92 ? 17.006 -5.627 -19.716 1.00 98.88 92 ASP A O 1
ATOM 676 N N . LEU A 1 93 ? 15.871 -6.843 -18.216 1.00 98.69 93 LEU A N 1
ATOM 677 C CA . LEU A 1 93 ? 16.854 -6.750 -17.126 1.00 98.69 93 LEU A CA 1
ATOM 678 C C . LEU A 1 93 ? 17.134 -5.331 -16.605 1.00 98.69 93 LEU A C 1
ATOM 680 O O . LEU A 1 93 ? 17.932 -5.195 -15.676 1.00 98.69 93 LEU A O 1
ATOM 684 N N . ALA A 1 94 ? 16.473 -4.297 -17.131 1.00 98.88 94 ALA A N 1
ATOM 685 C CA . ALA A 1 94 ? 16.667 -2.928 -16.677 1.00 98.88 94 ALA A CA 1
ATOM 68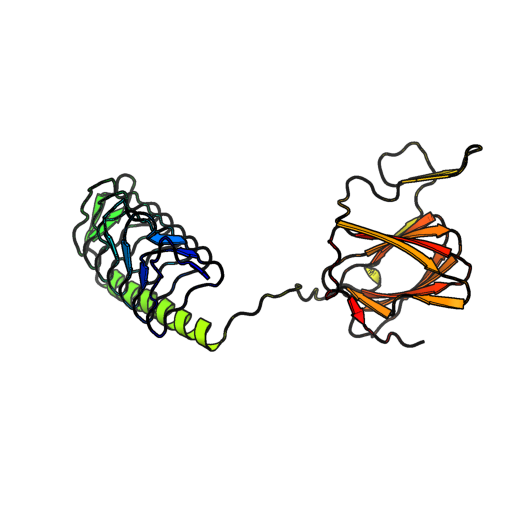6 C C . ALA A 1 94 ? 16.334 -2.763 -15.184 1.00 98.88 94 ALA A C 1
ATOM 688 O O . ALA A 1 94 ? 15.590 -3.547 -14.576 1.00 98.88 94 ALA A O 1
ATOM 689 N N . VAL A 1 95 ? 16.917 -1.730 -14.592 1.00 98.88 95 VAL A N 1
ATOM 690 C CA . VAL A 1 95 ? 16.715 -1.336 -13.201 1.00 98.88 95 VAL A CA 1
ATOM 691 C C . VAL A 1 95 ? 16.367 0.138 -13.201 1.00 98.88 95 VAL A C 1
ATOM 693 O O . VAL A 1 95 ? 17.168 0.968 -13.625 1.00 98.88 95 VAL A O 1
ATOM 696 N N . ILE A 1 96 ? 15.173 0.463 -12.734 1.00 98.88 96 ILE A N 1
ATOM 697 C CA . ILE A 1 96 ? 14.714 1.833 -12.561 1.00 98.88 96 ILE A CA 1
ATOM 698 C C . ILE A 1 96 ? 14.779 2.126 -11.072 1.00 98.88 96 ILE A C 1
ATOM 700 O O . ILE A 1 96 ? 14.086 1.481 -10.296 1.00 98.88 96 ILE A O 1
ATOM 704 N N . GLY A 1 97 ? 15.650 3.044 -10.669 1.00 98.62 97 GLY A N 1
ATOM 705 C CA . GLY A 1 97 ? 15.835 3.408 -9.272 1.00 98.62 97 GLY A CA 1
ATOM 706 C C . GLY A 1 97 ? 14.565 3.978 -8.644 1.00 98.62 97 GLY A C 1
ATOM 707 O O . GLY A 1 97 ? 13.674 4.481 -9.333 1.00 98.62 97 GLY A O 1
ATOM 708 N N . MET A 1 98 ? 14.504 3.902 -7.318 1.00 98.75 98 MET A N 1
ATOM 709 C CA . MET A 1 98 ? 13.409 4.449 -6.520 1.00 98.75 98 MET A CA 1
ATOM 710 C C . MET A 1 98 ? 13.160 5.924 -6.850 1.00 98.75 98 MET A C 1
ATOM 712 O O . MET A 1 98 ? 14.099 6.697 -7.053 1.00 98.75 98 MET A O 1
ATOM 716 N N . GLY A 1 99 ? 11.887 6.314 -6.914 1.00 98.62 99 GLY A N 1
ATOM 717 C CA . GLY A 1 99 ? 11.459 7.692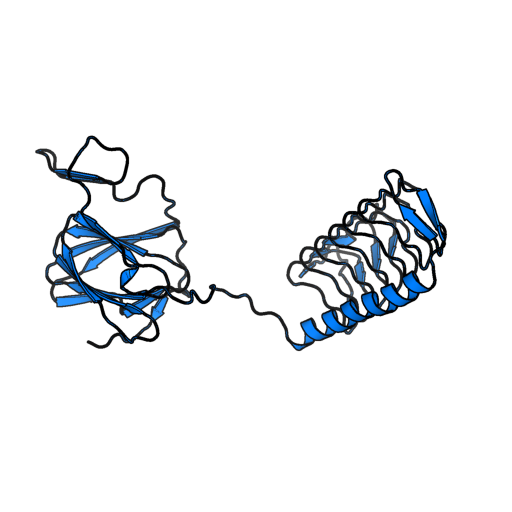 -7.168 1.00 98.62 99 GLY A CA 1
ATOM 718 C C . GLY A 1 99 ? 11.847 8.264 -8.538 1.00 98.62 99 GLY A C 1
ATOM 719 O O . GLY A 1 99 ? 11.659 9.458 -8.770 1.00 98.62 99 GLY A O 1
ATOM 720 N N . SER A 1 100 ? 12.399 7.459 -9.450 1.00 98.81 100 SER A N 1
ATOM 721 C CA . SER A 1 100 ? 12.792 7.927 -10.780 1.00 98.81 100 SER A CA 1
ATOM 722 C C . SER A 1 100 ? 11.586 8.155 -11.688 1.00 98.81 100 SER A C 1
ATOM 724 O O . SER A 1 100 ? 10.557 7.488 -11.582 1.00 98.81 100 SER A O 1
ATOM 726 N N . ILE A 1 101 ? 11.724 9.091 -12.626 1.00 98.88 101 ILE A N 1
ATOM 727 C CA . ILE A 1 101 ? 10.682 9.449 -13.591 1.00 98.88 101 ILE A CA 1
ATOM 728 C C . ILE A 1 101 ? 11.168 9.100 -14.994 1.00 98.88 101 ILE A C 1
ATOM 730 O O . ILE A 1 101 ? 12.139 9.677 -15.490 1.00 98.88 101 ILE A O 1
ATOM 734 N N . LEU A 1 102 ? 10.457 8.193 -15.662 1.00 98.75 102 LEU A N 1
ATOM 735 C CA . LEU A 1 102 ? 10.619 7.924 -17.086 1.00 98.75 102 LEU A CA 1
ATOM 736 C C . LEU A 1 102 ? 9.504 8.629 -17.852 1.00 98.75 102 LEU A C 1
ATOM 738 O O . LEU A 1 102 ? 8.351 8.198 -17.834 1.00 98.75 102 LEU A O 1
ATOM 742 N N . SER A 1 103 ? 9.833 9.754 -18.478 1.00 98.00 103 SER A N 1
ATOM 743 C CA . SER A 1 103 ? 8.844 10.621 -19.109 1.00 98.00 103 SER A CA 1
ATOM 744 C C . SER A 1 103 ? 8.327 10.063 -20.440 1.00 98.00 103 SER A C 1
ATOM 746 O O . SER A 1 103 ? 8.816 9.077 -20.989 1.00 98.00 103 SER A O 1
ATOM 748 N N . ILE A 1 104 ? 7.312 10.733 -20.977 1.00 95.81 104 ILE A N 1
ATOM 749 C CA . ILE A 1 104 ? 6.556 10.298 -22.148 1.00 95.81 104 ILE A CA 1
ATOM 750 C C . ILE A 1 104 ? 7.498 9.980 -23.319 1.00 95.81 104 ILE A C 1
ATOM 752 O O . ILE A 1 104 ? 8.348 10.791 -23.699 1.00 95.81 104 ILE A O 1
ATOM 756 N N . TYR A 1 105 ? 7.325 8.798 -23.911 1.00 95.25 105 TYR A N 1
ATOM 757 C CA . TYR A 1 105 ? 8.118 8.306 -25.045 1.00 95.25 105 TYR A CA 1
ATOM 758 C C . TYR A 1 105 ? 9.615 8.114 -24.774 1.00 95.25 105 TYR A C 1
ATOM 760 O O . TYR A 1 105 ? 10.370 7.957 -25.729 1.00 95.25 105 TYR A O 1
ATOM 768 N N . SER A 1 106 ? 10.077 8.136 -23.521 1.00 98.38 106 SER A N 1
ATOM 769 C CA . SER A 1 106 ? 11.451 7.722 -23.236 1.00 98.38 106 SER A CA 1
ATOM 770 C C . SER A 1 106 ? 11.636 6.230 -23.506 1.00 98.38 106 SER A C 1
ATOM 772 O O . SER A 1 106 ? 10.690 5.447 -23.357 1.00 98.38 106 SER A O 1
ATOM 774 N N . GLU A 1 107 ? 12.863 5.832 -23.825 1.00 98.75 107 GLU A N 1
ATOM 775 C CA . GLU A 1 107 ? 13.234 4.431 -24.012 1.00 98.75 107 GLU A CA 1
ATOM 776 C C . GLU A 1 107 ? 14.477 4.088 -23.200 1.00 98.75 107 GLU A C 1
ATOM 778 O O . GLU A 1 107 ? 15.470 4.815 -23.224 1.00 98.75 107 GLU A O 1
ATOM 783 N N . ILE A 1 108 ? 14.414 2.967 -22.484 1.00 98.88 108 ILE A N 1
ATOM 784 C CA . ILE A 1 108 ? 15.527 2.432 -21.701 1.00 98.88 108 ILE A CA 1
ATOM 785 C C . ILE A 1 108 ? 16.001 1.135 -22.353 1.00 98.88 108 ILE A C 1
ATOM 787 O O . ILE A 1 108 ? 15.200 0.229 -22.599 1.00 98.88 108 ILE A O 1
ATOM 791 N N . GLY A 1 109 ? 17.296 1.057 -22.653 1.00 98.81 109 GLY A N 1
ATOM 792 C CA . GLY A 1 109 ? 17.938 -0.129 -23.205 1.00 98.81 109 GLY A CA 1
ATOM 793 C C . GLY A 1 109 ? 18.017 -1.297 -22.219 1.00 98.81 109 GLY A C 1
ATOM 794 O O . GLY A 1 109 ? 17.796 -1.155 -21.016 1.00 98.81 109 GLY A O 1
ATOM 795 N N . ASP A 1 110 ? 18.327 -2.478 -22.745 1.00 98.88 110 ASP A N 1
ATOM 796 C CA . ASP A 1 110 ? 18.397 -3.704 -21.947 1.00 98.88 110 ASP A CA 1
ATOM 797 C C . ASP A 1 110 ? 19.578 -3.655 -20.962 1.00 98.88 110 ASP A C 1
ATOM 799 O O . ASP A 1 110 ? 20.656 -3.146 -21.278 1.00 98.88 110 ASP A O 1
ATOM 803 N N . GLY A 1 111 ? 19.375 -4.176 -19.752 1.00 98.44 111 GLY A N 1
ATOM 804 C CA . GLY A 1 111 ? 20.381 -4.206 -18.688 1.00 98.44 111 GLY A CA 1
ATOM 805 C C . GLY A 1 111 ? 20.813 -2.828 -18.178 1.00 98.44 111 GLY A C 1
ATOM 806 O O . GLY A 1 111 ? 21.793 -2.742 -17.448 1.00 98.44 111 GLY A O 1
ATOM 807 N N . THR A 1 112 ? 20.123 -1.753 -18.562 1.00 98.81 112 THR A N 1
ATOM 808 C CA . THR A 1 112 ? 20.443 -0.383 -18.144 1.00 98.81 112 THR A CA 1
ATOM 809 C C . THR A 1 112 ? 19.954 -0.105 -16.730 1.00 98.81 112 THR A C 1
ATOM 811 O O . THR A 1 112 ? 18.863 -0.523 -16.340 1.00 98.81 112 THR A O 1
ATOM 814 N N . ILE A 1 113 ? 20.755 0.643 -15.973 1.00 98.88 113 ILE A N 1
ATOM 815 C CA . ILE A 1 113 ? 20.439 1.081 -14.615 1.00 98.88 113 ILE A CA 1
ATOM 816 C C . ILE A 1 113 ? 20.182 2.587 -14.642 1.00 98.88 113 ILE A C 1
ATOM 818 O O . ILE A 1 113 ? 21.076 3.380 -14.931 1.00 98.88 113 ILE A O 1
ATOM 822 N N . VAL A 1 114 ? 18.962 2.995 -14.322 1.00 98.88 114 VAL A N 1
ATOM 823 C CA . VAL A 1 114 ? 18.610 4.389 -14.054 1.00 98.88 114 VAL A CA 1
ATOM 824 C C . VAL A 1 114 ? 18.716 4.592 -12.547 1.00 98.88 114 VAL A C 1
ATOM 826 O O . VAL A 1 114 ? 18.008 3.936 -11.793 1.00 98.88 114 VAL A O 1
ATOM 829 N N . ALA A 1 115 ? 19.616 5.464 -12.101 1.00 98.69 115 ALA A N 1
ATOM 830 C CA . ALA A 1 115 ? 19.824 5.771 -10.691 1.00 98.6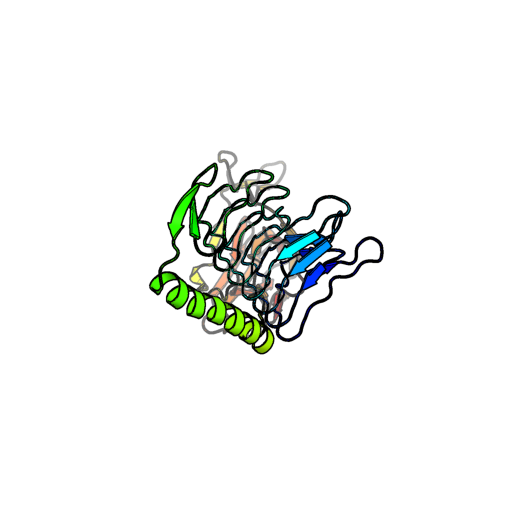9 115 ALA A CA 1
ATOM 831 C C . ALA A 1 115 ? 18.551 6.329 -10.038 1.00 98.69 115 ALA A C 1
ATOM 833 O O . ALA A 1 115 ? 17.664 6.838 -10.724 1.00 98.69 115 ALA A O 1
ATOM 834 N N . GLU A 1 116 ? 18.483 6.239 -8.714 1.00 98.56 116 GLU A N 1
ATOM 835 C CA . GLU A 1 116 ? 17.383 6.757 -7.895 1.00 98.56 116 GLU A CA 1
ATOM 836 C C . GLU A 1 116 ? 17.170 8.262 -8.110 1.00 98.56 116 GLU A C 1
ATOM 838 O O . GLU A 1 116 ? 18.124 9.022 -8.308 1.00 98.56 116 GLU A O 1
ATOM 843 N N . GLY A 1 117 ? 15.906 8.687 -8.105 1.00 98.44 117 GLY A N 1
ATOM 844 C CA . GLY A 1 117 ? 15.497 10.081 -8.301 1.00 98.44 117 GLY A CA 1
ATOM 845 C C . GLY A 1 117 ? 15.848 10.682 -9.670 1.00 98.44 117 GLY A C 1
ATOM 846 O O . GLY A 1 117 ? 15.720 11.893 -9.862 1.00 98.44 117 GLY A O 1
ATOM 847 N N . ALA A 1 118 ? 16.312 9.883 -10.634 1.00 98.75 118 ALA A N 1
ATOM 848 C CA . ALA A 1 118 ? 16.682 10.384 -11.952 1.00 98.75 118 ALA A CA 1
ATOM 849 C C . ALA A 1 118 ? 15.448 10.706 -12.806 1.00 98.75 118 ALA A C 1
ATOM 851 O O . ALA A 1 118 ? 14.415 10.041 -12.725 1.00 98.75 118 ALA A O 1
ATOM 852 N N . VAL A 1 119 ? 15.580 11.695 -13.693 1.00 98.81 119 VAL A N 1
ATOM 853 C CA . VAL A 1 119 ? 14.518 12.094 -14.628 1.00 98.81 119 VAL A CA 1
ATOM 854 C C . VAL A 1 119 ? 14.980 11.858 -16.057 1.00 98.81 119 VAL A C 1
ATOM 856 O O . VAL A 1 119 ? 15.758 12.638 -16.614 1.00 98.81 119 VAL A O 1
ATOM 859 N N . VAL A 1 120 ? 14.479 10.793 -16.676 1.00 98.81 120 VAL A N 1
ATOM 860 C CA . VAL A 1 120 ? 14.650 10.547 -18.110 1.00 98.81 120 VAL A CA 1
ATOM 861 C C . VAL A 1 120 ? 13.591 11.363 -18.840 1.00 98.81 120 VAL A C 1
ATOM 863 O O . VAL A 1 120 ? 12.392 11.105 -18.732 1.00 98.81 120 VAL A O 1
ATOM 866 N N . LYS A 1 121 ? 14.031 12.414 -19.535 1.00 98.25 121 LYS A N 1
ATOM 867 C CA . LYS A 1 121 ? 13.120 13.403 -20.129 1.00 98.25 121 LYS A CA 1
ATOM 868 C C . LYS A 1 121 ? 12.360 12.830 -21.329 1.00 98.25 121 LYS A C 1
ATOM 870 O O . LYS A 1 121 ? 12.727 11.798 -21.887 1.00 98.25 121 LYS A O 1
ATOM 875 N N . MET A 1 122 ? 11.311 13.539 -21.748 1.00 97.88 122 MET A N 1
ATOM 876 C CA . MET A 1 122 ? 10.474 13.154 -22.888 1.00 97.88 122 MET A CA 1
ATOM 877 C C . MET A 1 122 ? 11.332 12.792 -24.111 1.00 97.88 122 MET A C 1
ATOM 879 O O . MET A 1 122 ? 12.243 13.543 -24.468 1.00 97.88 122 MET A O 1
ATOM 883 N N . ARG A 1 123 ? 11.020 11.654 -24.751 1.00 97.69 123 ARG A N 1
ATOM 884 C CA . ARG A 1 123 ? 11.720 11.111 -25.939 1.00 97.69 123 ARG A CA 1
ATOM 885 C C . ARG A 1 123 ? 13.218 10.833 -25.759 1.00 97.69 123 ARG A C 1
ATOM 887 O O . ARG A 1 123 ? 13.910 10.587 -26.742 1.00 97.69 123 ARG A O 1
ATOM 894 N N . GLN A 1 124 ? 13.749 10.891 -24.538 1.00 98.56 124 GLN A N 1
ATOM 895 C CA . GLN A 1 124 ? 15.141 10.534 -24.302 1.00 98.56 124 GLN A CA 1
ATOM 896 C C . GLN A 1 124 ? 15.316 9.020 -24.414 1.00 98.56 124 GLN A C 1
ATOM 898 O O . GLN A 1 124 ? 14.595 8.256 -23.775 1.00 98.56 124 GLN A O 1
ATOM 903 N N . ILE A 1 125 ? 16.316 8.613 -25.191 1.00 98.69 125 ILE A N 1
ATOM 904 C CA . ILE A 1 125 ? 16.764 7.228 -25.291 1.00 98.69 125 ILE A CA 1
ATOM 905 C C . ILE A 1 125 ? 18.017 7.089 -24.426 1.00 98.69 125 ILE A C 1
ATOM 907 O O . ILE A 1 125 ? 18.966 7.865 -24.570 1.00 98.69 125 ILE A O 1
ATOM 911 N N . ILE A 1 126 ? 17.998 6.140 -23.493 1.00 98.69 126 ILE A N 1
ATOM 912 C CA . ILE A 1 126 ? 19.180 5.703 -22.753 1.00 98.69 126 ILE A CA 1
ATOM 913 C C . ILE A 1 126 ? 19.589 4.347 -23.317 1.00 98.69 126 ILE A C 1
ATOM 915 O O . ILE A 1 126 ? 18.822 3.388 -23.248 1.00 98.69 126 ILE A O 1
ATOM 919 N N . GLU A 1 127 ? 20.801 4.283 -23.860 1.00 98.44 127 GLU A N 1
ATOM 920 C CA . GLU A 1 127 ? 21.358 3.076 -24.473 1.00 98.44 127 GLU A CA 1
ATOM 921 C C . GLU A 1 127 ? 21.429 1.892 -23.502 1.00 98.44 127 GLU A C 1
ATOM 923 O O . GLU A 1 127 ? 21.341 2.053 -22.284 1.00 98.44 127 GLU A O 1
ATOM 928 N N . LYS A 1 128 ? 21.582 0.684 -24.051 1.00 98.69 128 LYS A N 1
ATOM 929 C CA . LYS A 1 128 ? 21.697 -0.560 -23.274 1.00 98.69 128 LYS A CA 1
ATOM 930 C C . LYS A 1 128 ? 22.992 -0.625 -22.456 1.00 98.69 128 LYS A C 1
ATOM 932 O O . LYS A 1 128 ? 24.030 -0.135 -22.896 1.00 98.69 128 LYS A O 1
ATOM 937 N N . GLY A 1 129 ? 22.952 -1.306 -21.312 1.00 98.38 129 GLY A N 1
ATOM 938 C CA . GLY A 1 129 ? 24.141 -1.636 -20.518 1.00 98.38 129 GLY A CA 1
ATOM 939 C C . GLY A 1 129 ? 24.882 -0.431 -19.930 1.00 98.38 129 GLY A C 1
ATOM 940 O O . GLY A 1 129 ? 26.090 -0.507 -19.696 1.00 98.38 129 GLY A O 1
ATOM 941 N N . VAL A 1 130 ? 24.186 0.681 -19.685 1.00 98.81 130 VAL A N 1
ATOM 942 C CA . VAL A 1 130 ? 24.762 1.871 -19.038 1.00 98.81 130 VAL A CA 1
ATOM 943 C C . VAL A 1 130 ? 24.097 2.172 -17.702 1.00 98.81 130 VAL A C 1
ATOM 945 O O . VAL A 1 130 ? 22.974 1.753 -17.432 1.00 98.81 130 VAL A O 1
ATOM 948 N N . VAL A 1 131 ? 24.801 2.920 -16.863 1.00 98.81 131 VAL A N 1
ATOM 949 C CA . VAL A 1 131 ? 24.248 3.562 -15.677 1.00 98.81 131 VAL A CA 1
ATOM 950 C C . VAL A 1 131 ? 23.991 5.022 -16.017 1.00 98.81 131 VAL A C 1
ATOM 952 O O . VAL A 1 131 ? 24.917 5.737 -16.410 1.00 98.81 131 VAL A O 1
ATOM 955 N N . ALA A 1 132 ? 22.750 5.470 -15.869 1.00 98.75 132 ALA A N 1
ATOM 956 C CA . ALA A 1 132 ? 22.345 6.851 -16.094 1.00 98.75 132 ALA A CA 1
ATOM 957 C C . ALA A 1 132 ? 21.736 7.458 -14.827 1.00 98.75 132 ALA A C 1
ATOM 959 O O . ALA A 1 132 ? 21.059 6.766 -14.078 1.00 98.75 132 ALA A O 1
ATOM 960 N N . GLY A 1 133 ? 21.941 8.751 -14.586 1.00 98.56 133 GLY A N 1
ATOM 961 C CA . GLY A 1 133 ? 21.394 9.427 -13.408 1.00 98.56 133 GLY A CA 1
ATOM 962 C C . GLY A 1 133 ? 21.301 10.940 -13.562 1.00 98.56 133 GLY A C 1
ATOM 963 O O . GLY A 1 133 ? 21.822 11.506 -14.526 1.00 98.56 133 GLY A O 1
ATOM 964 N N . GLY A 1 134 ? 20.627 11.585 -12.609 1.00 98.44 134 GLY A N 1
ATOM 965 C CA . GLY A 1 134 ? 20.426 13.036 -12.562 1.00 98.44 134 GLY A CA 1
ATOM 966 C C . GLY A 1 134 ? 19.115 13.519 -13.193 1.00 98.44 134 GLY A C 1
ATOM 967 O O . GLY A 1 134 ? 18.317 12.739 -13.713 1.00 98.44 134 GLY A O 1
ATOM 968 N N . ASN A 1 135 ? 18.904 14.835 -13.149 1.00 97.44 135 ASN A N 1
ATOM 969 C CA . ASN A 1 135 ? 17.761 15.519 -13.748 1.00 97.44 135 ASN A CA 1
ATOM 970 C C . ASN A 1 135 ? 18.252 16.707 -14.600 1.00 97.44 135 ASN A C 1
ATOM 972 O O . ASN A 1 135 ? 18.672 17.719 -14.038 1.00 97.44 135 ASN A O 1
ATOM 976 N N . PRO A 1 136 ? 18.212 16.615 -15.940 1.00 97.25 136 PRO A N 1
ATOM 977 C CA . PRO A 1 136 ? 17.842 15.440 -16.733 1.00 97.25 136 PRO A CA 1
ATOM 978 C C . PRO A 1 136 ? 18.919 14.343 -16.699 1.00 97.25 136 PRO A C 1
ATOM 980 O O . PRO A 1 136 ? 20.111 14.641 -16.636 1.00 97.25 136 PRO A O 1
ATOM 983 N N . ALA A 1 137 ? 18.509 13.083 -16.837 1.00 98.50 137 ALA A N 1
ATOM 984 C CA . ALA A 1 137 ? 19.395 11.928 -16.756 1.00 98.50 137 ALA A CA 1
ATOM 985 C C . ALA A 1 137 ? 20.512 11.976 -17.811 1.00 98.50 137 ALA A C 1
ATOM 987 O O . ALA A 1 137 ? 20.289 12.343 -18.973 1.00 98.50 137 ALA A O 1
ATOM 988 N N . ARG A 1 138 ? 21.727 11.593 -17.422 1.00 98.56 138 ARG A N 1
ATOM 989 C CA . ARG A 1 138 ? 22.893 11.444 -18.303 1.00 98.56 138 ARG A CA 1
ATOM 990 C C . ARG A 1 138 ? 23.582 10.123 -18.027 1.00 98.56 138 ARG A C 1
ATOM 992 O O . ARG A 1 138 ? 23.543 9.642 -16.899 1.00 98.56 138 ARG A O 1
ATOM 999 N N . VAL A 1 139 ? 24.215 9.560 -19.053 1.00 98.62 139 VAL A N 1
ATOM 1000 C CA . VAL A 1 139 ? 25.082 8.389 -18.894 1.00 98.62 139 VAL A CA 1
ATOM 1001 C C . VAL A 1 139 ? 26.265 8.779 -18.009 1.00 98.62 139 VAL A C 1
ATOM 1003 O O . VAL A 1 139 ? 26.952 9.756 -18.291 1.00 98.62 139 VAL A O 1
ATOM 1006 N N . ILE A 1 140 ? 26.468 8.020 -16.936 1.00 98.31 140 ILE A N 1
ATOM 1007 C CA . ILE A 1 140 ? 27.553 8.199 -15.964 1.00 98.31 140 ILE A CA 1
ATOM 1008 C C . ILE A 1 140 ? 28.699 7.245 -16.301 1.00 98.31 140 ILE A C 1
ATOM 1010 O O . ILE A 1 140 ? 29.862 7.635 -16.299 1.00 98.31 140 ILE A O 1
ATOM 1014 N N . ARG A 1 141 ? 28.366 5.978 -16.569 1.00 98.44 141 ARG A N 1
ATOM 1015 C CA . ARG A 1 141 ? 29.321 4.898 -16.850 1.00 98.44 141 ARG A CA 1
ATOM 1016 C C . ARG A 1 141 ? 28.627 3.712 -17.512 1.00 98.44 141 ARG A C 1
ATOM 1018 O O . ARG A 1 141 ? 27.402 3.632 -17.498 1.00 98.44 141 ARG A O 1
ATOM 1025 N N . SER A 1 142 ? 29.400 2.753 -18.006 1.00 98.62 142 SER A N 1
ATOM 1026 C CA . SER A 1 142 ? 28.883 1.424 -18.348 1.00 98.62 142 SER A CA 1
ATOM 1027 C C . SER A 1 142 ? 28.513 0.634 -17.087 1.00 98.62 142 SER A C 1
ATOM 1029 O O . SER A 1 142 ? 29.088 0.848 -16.012 1.00 98.62 142 SER A O 1
ATOM 1031 N N . VAL A 1 143 ? 27.559 -0.284 -17.221 1.00 98.44 143 VAL A N 1
ATOM 1032 C CA . VAL A 1 143 ? 27.245 -1.292 -16.198 1.00 98.44 143 VAL A CA 1
ATOM 1033 C C . VAL A 1 143 ? 28.457 -2.209 -16.027 1.00 98.44 143 VAL A C 1
ATOM 1035 O O . VAL A 1 143 ? 29.076 -2.618 -17.007 1.00 98.44 143 VAL A O 1
ATOM 1038 N N . ALA A 1 144 ? 28.824 -2.488 -14.779 1.00 98.25 144 ALA A N 1
ATOM 1039 C CA . ALA A 1 144 ? 29.934 -3.365 -14.428 1.00 98.25 144 ALA A CA 1
ATOM 1040 C C . ALA A 1 144 ? 29.421 -4.762 -14.054 1.00 98.25 144 ALA A C 1
ATOM 1042 O O . ALA A 1 144 ? 28.273 -4.907 -13.640 1.00 98.25 144 ALA A O 1
ATOM 1043 N N . GLU A 1 145 ? 30.289 -5.775 -14.105 1.00 97.50 145 GLU A N 1
ATOM 1044 C CA . GLU A 1 145 ? 29.919 -7.163 -13.776 1.00 97.50 145 GLU A CA 1
ATOM 1045 C C . GLU A 1 145 ? 29.291 -7.286 -12.380 1.00 97.50 145 GLU A C 1
ATOM 1047 O O . GLU A 1 145 ? 28.232 -7.883 -12.214 1.00 97.50 145 GLU A O 1
ATOM 1052 N N . LYS A 1 146 ? 29.866 -6.592 -11.390 1.00 97.00 146 LYS A N 1
ATOM 1053 C CA . LYS A 1 146 ? 29.322 -6.543 -10.025 1.00 97.00 146 LYS A CA 1
ATOM 1054 C C . LYS A 1 146 ? 27.884 -6.014 -9.954 1.00 97.00 146 LYS A C 1
ATOM 1056 O O . LYS A 1 146 ? 27.129 -6.424 -9.078 1.00 97.00 146 LYS A O 1
ATOM 1061 N N . ASP A 1 147 ? 27.501 -5.096 -10.850 1.00 97.62 147 ASP A N 1
ATOM 1062 C CA . ASP A 1 147 ? 26.136 -4.568 -10.888 1.00 97.62 147 ASP A CA 1
ATOM 1063 C C . ASP A 1 147 ? 25.180 -5.647 -11.424 1.00 97.62 147 ASP A C 1
ATOM 1065 O O . ASP A 1 147 ? 24.076 -5.812 -10.907 1.00 97.62 147 ASP A O 1
ATOM 1069 N N . ILE A 1 148 ? 25.616 -6.407 -12.436 1.00 96.88 148 ILE A N 1
ATOM 1070 C CA . ILE A 1 148 ? 24.854 -7.515 -13.027 1.00 96.88 148 ILE A CA 1
ATOM 1071 C C . ILE A 1 148 ? 24.652 -8.625 -11.994 1.00 96.88 148 ILE A C 1
ATOM 1073 O O . ILE A 1 148 ? 23.527 -9.090 -11.811 1.00 96.88 148 ILE A O 1
ATOM 1077 N N . GLU A 1 149 ? 25.714 -9.032 -11.296 1.00 95.88 149 GLU A N 1
ATOM 1078 C CA . GLU A 1 149 ? 25.656 -10.048 -10.240 1.00 95.88 149 GLU A CA 1
ATOM 1079 C C . GLU A 1 149 ? 24.707 -9.633 -9.111 1.00 95.88 149 GLU A C 1
ATOM 1081 O O . GLU A 1 149 ? 23.819 -10.403 -8.727 1.00 95.88 149 GLU A O 1
ATOM 1086 N N . TYR A 1 150 ? 24.833 -8.388 -8.641 1.00 97.25 150 TYR A N 1
ATOM 1087 C CA . TYR A 1 150 ? 23.962 -7.826 -7.613 1.00 97.25 150 TYR A CA 1
ATOM 1088 C C . TYR A 1 150 ? 22.489 -7.857 -8.039 1.00 97.25 150 TYR A C 1
ATOM 1090 O O . TYR A 1 150 ? 21.627 -8.367 -7.318 1.00 97.25 150 TYR A O 1
ATOM 1098 N N . TRP A 1 151 ? 22.185 -7.381 -9.249 1.00 97.12 151 TRP A N 1
ATOM 1099 C CA . TRP A 1 151 ? 20.809 -7.320 -9.734 1.00 97.12 151 TRP A CA 1
ATOM 1100 C C . TRP A 1 151 ? 20.245 -8.670 -10.162 1.00 97.12 151 TRP A C 1
ATOM 1102 O O . TRP A 1 151 ? 19.029 -8.857 -10.115 1.00 97.12 151 TRP A O 1
ATOM 1112 N N . LYS A 1 152 ? 21.084 -9.651 -10.508 1.00 95.12 152 LYS A N 1
ATOM 1113 C CA . LYS A 1 152 ? 20.643 -11.037 -10.711 1.00 95.12 152 LYS A CA 1
ATOM 1114 C C . LYS A 1 152 ? 20.036 -11.605 -9.429 1.00 95.12 152 LYS A C 1
ATOM 1116 O O . LYS A 1 152 ? 18.969 -12.218 -9.501 1.00 95.12 152 LYS A O 1
ATOM 1121 N N . MET A 1 153 ? 20.690 -11.372 -8.288 1.00 95.88 153 MET A N 1
ATOM 1122 C CA . MET A 1 153 ? 20.177 -11.735 -6.966 1.00 95.88 153 MET A CA 1
ATOM 1123 C C . MET A 1 153 ? 18.931 -10.910 -6.617 1.00 95.88 153 MET A C 1
ATOM 1125 O O . MET A 1 153 ? 17.895 -11.493 -6.311 1.00 95.88 153 MET A O 1
ATOM 1129 N N . GLY A 1 154 ? 18.994 -9.577 -6.734 1.00 94.75 154 GLY A N 1
ATOM 1130 C CA . GLY A 1 154 ? 17.872 -8.684 -6.408 1.00 94.75 154 GLY A CA 1
ATOM 1131 C C . GLY A 1 154 ? 16.580 -9.028 -7.157 1.00 94.75 154 GLY A C 1
ATOM 1132 O O . GLY A 1 154 ? 15.509 -9.107 -6.562 1.00 94.75 154 GLY A O 1
ATOM 1133 N N . LYS A 1 155 ? 16.678 -9.339 -8.453 1.00 97.81 155 LYS A N 1
ATOM 1134 C CA . LYS A 1 155 ? 15.529 -9.763 -9.271 1.00 97.81 155 LYS A CA 1
ATOM 1135 C C . LYS A 1 155 ? 14.951 -11.102 -8.815 1.00 97.81 155 LYS A C 1
ATOM 1137 O O . LYS A 1 155 ? 13.741 -11.288 -8.876 1.00 97.81 155 LYS A O 1
ATOM 1142 N N . GLN A 1 156 ? 15.794 -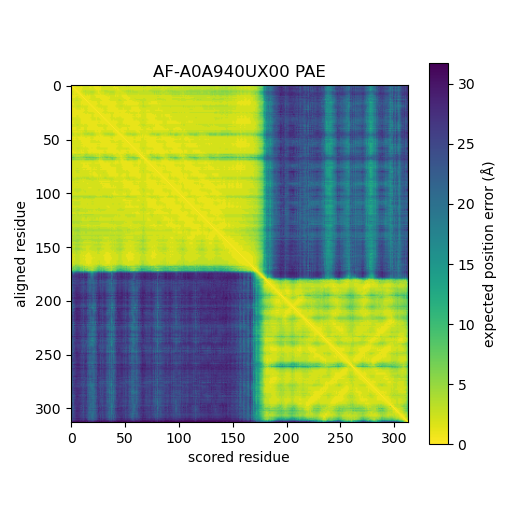12.038 -8.374 1.00 98.00 156 GLN A N 1
ATOM 1143 C CA . GLN A 1 156 ? 15.316 -13.327 -7.873 1.00 98.00 156 GLN A CA 1
ATOM 1144 C C . GLN A 1 156 ? 14.568 -13.175 -6.544 1.00 98.00 156 GLN A C 1
ATOM 1146 O O . GLN A 1 156 ? 13.538 -13.815 -6.366 1.00 98.00 156 GLN A O 1
ATOM 1151 N N . LEU A 1 157 ? 15.011 -12.267 -5.667 1.00 98.00 157 LEU A N 1
ATOM 1152 C CA . LEU A 1 157 ? 14.342 -12.013 -4.388 1.00 98.00 157 LEU A CA 1
ATOM 1153 C C . LEU A 1 157 ? 12.866 -11.633 -4.560 1.00 98.00 157 LEU A C 1
ATOM 1155 O O . LEU A 1 157 ? 12.031 -12.130 -3.812 1.00 98.00 157 LEU A O 1
ATOM 1159 N N . TYR A 1 158 ? 12.524 -10.810 -5.555 1.00 98.12 158 TYR A N 1
ATOM 1160 C CA . TYR A 1 158 ? 11.126 -10.434 -5.805 1.00 98.12 158 TYR A CA 1
ATOM 1161 C C . TYR A 1 158 ? 10.299 -11.539 -6.464 1.00 98.12 158 TYR A C 1
ATOM 1163 O O . TYR A 1 158 ? 9.110 -11.652 -6.172 1.00 98.12 158 TYR A O 1
ATOM 1171 N N . VAL A 1 159 ? 10.913 -12.384 -7.297 1.00 98.38 159 VAL A N 1
ATOM 1172 C CA . VAL A 1 159 ? 10.256 -13.598 -7.810 1.00 98.38 159 VAL A CA 1
ATOM 1173 C C . VAL A 1 159 ? 9.909 -14.532 -6.648 1.00 98.38 159 VAL A C 1
ATOM 1175 O O . VAL A 1 159 ? 8.766 -14.968 -6.518 1.00 98.38 159 VAL A O 1
ATOM 1178 N N . ASP A 1 160 ? 10.870 -14.783 -5.758 1.00 98.31 160 ASP A N 1
ATOM 1179 C CA . ASP A 1 160 ? 10.676 -15.647 -4.593 1.00 98.31 160 ASP A CA 1
ATOM 1180 C C . ASP A 1 160 ? 9.664 -15.037 -3.608 1.00 98.31 160 ASP A C 1
ATOM 1182 O O . ASP A 1 160 ? 8.831 -15.748 -3.042 1.00 98.31 160 ASP A O 1
ATOM 1186 N N . LEU A 1 161 ? 9.690 -13.711 -3.424 1.00 98.00 161 LEU A N 1
ATOM 1187 C CA . LEU A 1 161 ? 8.742 -12.990 -2.575 1.00 98.00 161 LEU A CA 1
ATOM 1188 C C . LEU A 1 161 ? 7.313 -13.071 -3.116 1.00 98.00 161 LEU A C 1
ATOM 1190 O O . LEU A 1 161 ? 6.395 -13.325 -2.337 1.00 98.00 161 LEU A O 1
ATOM 1194 N N . ALA A 1 162 ? 7.123 -12.903 -4.429 1.00 97.88 162 ALA A N 1
ATOM 1195 C CA . ALA A 1 162 ? 5.821 -13.044 -5.073 1.00 97.88 162 ALA A CA 1
ATOM 1196 C C . ALA A 1 162 ? 5.224 -14.435 -4.812 1.00 97.88 162 ALA A C 1
ATOM 1198 O O . ALA A 1 162 ? 4.093 -14.547 -4.335 1.00 97.88 162 ALA A O 1
ATOM 1199 N N . LEU A 1 163 ? 6.012 -15.493 -5.026 1.00 97.75 163 LEU A N 1
ATOM 1200 C CA . LEU A 1 163 ? 5.590 -16.867 -4.744 1.00 97.75 163 LEU A CA 1
ATOM 1201 C C . LEU A 1 163 ? 5.280 -17.075 -3.257 1.00 97.75 163 LEU A C 1
ATOM 1203 O O . LEU A 1 163 ? 4.248 -17.649 -2.917 1.00 97.75 163 LEU A O 1
ATOM 1207 N N . LYS A 1 164 ? 6.123 -16.551 -2.362 1.00 97.25 164 LYS A N 1
ATOM 1208 C CA . LYS A 1 164 ? 5.927 -16.651 -0.910 1.00 97.25 164 LYS A CA 1
ATOM 1209 C C . LYS A 1 164 ? 4.658 -15.941 -0.439 1.00 97.25 164 LYS A C 1
ATOM 1211 O O . LYS A 1 164 ? 3.997 -16.436 0.471 1.00 97.25 164 LYS A O 1
ATOM 1216 N N . TYR A 1 165 ? 4.314 -14.791 -1.016 1.00 96.31 165 TYR A N 1
ATOM 1217 C CA . TYR A 1 165 ? 3.072 -14.084 -0.694 1.00 96.31 165 TYR A CA 1
ATOM 1218 C C . TYR A 1 165 ? 1.839 -14.815 -1.221 1.00 96.31 165 TYR A C 1
ATOM 1220 O O . TYR A 1 165 ? 0.846 -14.890 -0.501 1.00 96.31 165 TYR A O 1
ATOM 1228 N N . LEU A 1 166 ? 1.909 -15.411 -2.414 1.00 94.56 166 LEU A N 1
ATOM 1229 C CA . LEU A 1 166 ? 0.841 -16.271 -2.930 1.00 94.56 166 LEU A CA 1
ATOM 1230 C C . LEU A 1 166 ? 0.644 -17.527 -2.067 1.00 94.56 166 LEU A C 1
ATOM 1232 O O . LEU A 1 166 ? -0.489 -17.923 -1.817 1.00 94.56 166 LEU A O 1
ATOM 1236 N N . GLU A 1 167 ? 1.734 -18.137 -1.593 1.00 95.06 167 GLU A N 1
ATOM 1237 C CA . GLU A 1 167 ? 1.694 -19.343 -0.759 1.00 95.06 167 GLU A CA 1
ATOM 1238 C C . GLU A 1 167 ? 1.178 -19.055 0.656 1.00 95.06 167 GLU A C 1
ATOM 1240 O O . GLU A 1 167 ? 0.290 -19.743 1.158 1.00 95.06 167 GLU A O 1
ATOM 1245 N N . LYS A 1 168 ? 1.750 -18.051 1.330 1.00 92.06 168 LYS A N 1
ATOM 1246 C CA . LYS A 1 168 ? 1.452 -17.778 2.743 1.00 92.06 168 LYS A CA 1
ATOM 1247 C C . LYS A 1 168 ? 0.199 -16.932 2.941 1.00 92.06 168 LYS A C 1
ATOM 1249 O O . LYS A 1 168 ? -0.411 -17.001 4.010 1.00 92.06 168 LYS A O 1
ATOM 1254 N N . GLY A 1 169 ? -0.156 -16.125 1.942 1.00 88.06 169 GLY A N 1
ATOM 1255 C CA . GLY A 1 169 ? -1.136 -15.056 2.071 1.00 88.06 169 GLY A CA 1
ATOM 1256 C C . GLY A 1 169 ? -0.710 -13.985 3.079 1.00 88.06 169 GLY A C 1
ATOM 1257 O O . GLY A 1 169 ? 0.338 -14.062 3.728 1.00 88.06 169 GLY A O 1
ATOM 1258 N N . MET A 1 170 ? -1.556 -12.974 3.238 1.00 82.19 170 MET A N 1
ATOM 1259 C 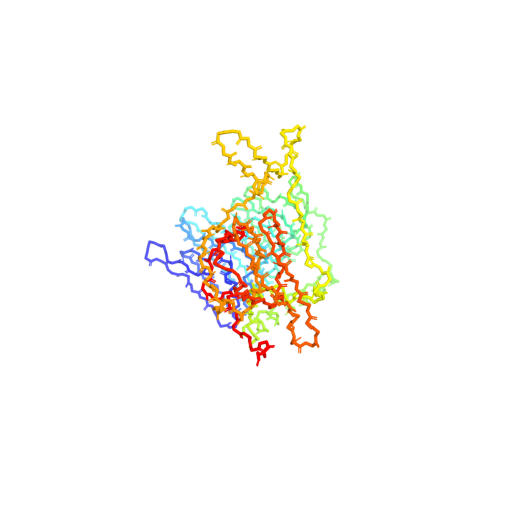CA . MET A 1 170 ? -1.449 -11.985 4.308 1.00 82.19 170 MET A CA 1
ATOM 1260 C C . MET A 1 170 ? -2.785 -11.885 5.029 1.00 82.19 170 MET A C 1
ATOM 1262 O O . MET A 1 170 ? -3.841 -12.076 4.433 1.00 82.19 170 MET A O 1
ATOM 1266 N N . LYS A 1 171 ? -2.740 -11.630 6.336 1.00 79.88 171 LYS A N 1
ATOM 1267 C CA . LYS A 1 171 ? -3.939 -11.424 7.150 1.00 79.88 171 LYS A CA 1
ATOM 1268 C C . LYS A 1 171 ? -3.857 -10.033 7.759 1.00 79.88 171 LYS A C 1
ATOM 1270 O O . LYS A 1 171 ? -2.858 -9.761 8.432 1.00 79.88 171 LYS A O 1
ATOM 1275 N N . PRO A 1 172 ? -4.862 -9.164 7.550 1.00 68.38 172 PRO A N 1
ATOM 1276 C CA . PRO A 1 172 ? -4.883 -7.883 8.227 1.00 68.38 172 PRO A CA 1
ATOM 1277 C C . PRO A 1 172 ? -4.888 -8.134 9.733 1.00 68.38 172 PRO A C 1
ATOM 1279 O O . PRO A 1 172 ? -5.662 -8.942 10.253 1.00 68.38 172 PRO A O 1
ATOM 1282 N N . ILE A 1 173 ? -3.996 -7.452 10.440 1.00 65.62 173 ILE A N 1
ATOM 1283 C CA . ILE A 1 173 ? -4.016 -7.427 11.896 1.00 65.62 173 ILE A CA 1
ATOM 1284 C C . ILE A 1 173 ? -5.106 -6.419 12.274 1.00 65.62 173 ILE A C 1
ATOM 1286 O O . ILE A 1 173 ? -4.875 -5.216 12.268 1.00 65.62 173 ILE A O 1
ATOM 1290 N N . ILE A 1 174 ? -6.320 -6.924 12.518 1.00 52.31 174 ILE A N 1
ATOM 1291 C CA . ILE A 1 174 ? -7.524 -6.107 12.776 1.00 52.31 174 ILE A CA 1
ATOM 1292 C C . ILE A 1 174 ? -7.404 -5.325 14.094 1.00 52.31 174 ILE A C 1
ATOM 1294 O O . ILE A 1 174 ? -7.994 -4.265 14.247 1.00 52.31 174 ILE A O 1
ATOM 1298 N N . ALA A 1 175 ? -6.567 -5.787 15.014 1.00 47.66 175 ALA A N 1
ATOM 1299 C CA . ALA A 1 175 ? -6.149 -5.044 16.185 1.00 47.66 175 ALA A CA 1
ATOM 1300 C C . ALA A 1 175 ? -4.693 -5.407 16.434 1.00 47.66 175 ALA A C 1
ATOM 1302 O O . ALA A 1 175 ? -4.357 -6.598 16.426 1.00 47.66 175 ALA A O 1
ATOM 1303 N N . ALA A 1 176 ? -3.822 -4.422 16.666 1.00 42.84 176 ALA A N 1
ATOM 1304 C CA . ALA A 1 176 ? -2.582 -4.723 17.361 1.00 42.84 176 ALA A CA 1
ATOM 1305 C C . ALA A 1 176 ? -2.979 -5.553 18.588 1.00 42.84 176 ALA A C 1
ATOM 1307 O O . ALA A 1 176 ? -3.832 -5.127 19.366 1.00 42.84 176 ALA A O 1
ATOM 1308 N N . LYS A 1 177 ? -2.437 -6.768 18.733 1.00 44.22 177 LYS A N 1
ATOM 1309 C CA . LYS A 1 177 ? -2.459 -7.432 20.036 1.00 44.22 177 LYS A CA 1
ATOM 1310 C C . LYS A 1 177 ? -1.813 -6.424 20.973 1.00 44.22 177 LYS A C 1
ATOM 1312 O O . LYS A 1 177 ? -0.605 -6.265 20.874 1.00 44.22 177 LYS A O 1
ATOM 1317 N N . ASN A 1 178 ? -2.601 -5.695 21.759 1.00 50.28 178 ASN A N 1
ATOM 1318 C CA . ASN A 1 178 ? -2.100 -4.702 22.696 1.00 50.28 178 ASN A CA 1
ATOM 1319 C C . ASN A 1 178 ? -1.468 -5.510 23.834 1.00 50.28 178 ASN A C 1
ATOM 1321 O O . ASN A 1 178 ? -2.200 -6.051 24.666 1.00 50.28 178 ASN A O 1
ATOM 1325 N N . PRO A 1 179 ? -0.145 -5.737 23.838 1.00 50.78 179 PRO A N 1
ATOM 1326 C CA . PRO A 1 179 ? 0.467 -6.600 24.821 1.00 50.78 179 PRO A CA 1
ATOM 1327 C C . PRO A 1 179 ? 0.740 -5.710 26.034 1.00 50.78 179 PRO A C 1
ATOM 1329 O O . PRO A 1 179 ? 1.736 -4.996 26.046 1.00 50.78 179 PRO A O 1
ATOM 1332 N N . GLY A 1 180 ? -0.153 -5.710 27.029 1.00 59.38 180 GLY A N 1
ATOM 1333 C CA . GLY A 1 180 ? 0.214 -5.236 28.370 1.00 59.38 180 GLY A CA 1
ATOM 1334 C C . GLY A 1 180 ? -0.677 -4.212 29.067 1.00 59.38 180 GLY A C 1
ATOM 1335 O O . GLY A 1 180 ? -0.268 -3.766 30.133 1.00 59.38 180 GLY A O 1
ATOM 1336 N N . LYS A 1 181 ? -1.863 -3.847 28.555 1.00 73.31 181 LYS A N 1
ATOM 1337 C CA . LYS A 1 181 ? -2.798 -3.063 29.381 1.00 73.31 181 LYS A CA 1
ATOM 1338 C C . LYS A 1 181 ? -3.382 -3.945 30.487 1.00 73.31 181 LYS A C 1
ATOM 1340 O O . LYS A 1 181 ? -3.820 -5.069 30.244 1.00 73.31 181 LYS A O 1
ATOM 1345 N N . THR A 1 182 ? -3.357 -3.429 31.703 1.00 84.06 182 THR A N 1
ATOM 1346 C CA . THR A 1 182 ? -3.799 -4.076 32.935 1.00 84.06 182 THR A CA 1
ATOM 1347 C C . THR A 1 182 ? -4.968 -3.302 33.540 1.00 84.06 182 THR A C 1
ATOM 1349 O O . THR A 1 182 ? -5.329 -2.215 33.092 1.00 84.06 182 THR A O 1
ATOM 1352 N N . VAL A 1 183 ? -5.567 -3.835 34.605 1.00 85.44 183 VAL A N 1
ATOM 1353 C CA . VAL A 1 183 ? -6.608 -3.120 35.369 1.00 85.44 183 VAL A CA 1
ATOM 1354 C C . VAL A 1 183 ? -6.114 -1.818 36.015 1.00 85.44 183 VAL A C 1
ATOM 1356 O O . VAL A 1 183 ? -6.934 -1.011 36.462 1.00 85.44 183 VAL A O 1
ATOM 1359 N N . ASP A 1 184 ? -4.798 -1.614 36.080 1.00 87.75 184 ASP A N 1
ATOM 1360 C CA . ASP A 1 184 ? -4.184 -0.409 36.636 1.00 87.75 184 ASP A CA 1
ATOM 1361 C C . ASP A 1 184 ? -4.183 0.750 35.614 1.00 87.75 184 ASP A C 1
ATOM 1363 O O . ASP A 1 184 ? -4.112 1.908 36.011 1.00 87.75 184 ASP A O 1
ATOM 1367 N N . ASP A 1 185 ? -4.394 0.462 34.322 1.00 89.06 185 ASP A N 1
ATOM 1368 C CA . ASP A 1 185 ? -4.529 1.459 33.244 1.00 89.06 185 ASP A CA 1
ATOM 1369 C C . ASP A 1 185 ? -5.951 2.043 33.121 1.00 89.06 185 ASP A C 1
ATOM 1371 O O . ASP A 1 185 ? -6.227 2.867 32.247 1.00 89.06 185 ASP A O 1
ATOM 1375 N N . ILE A 1 186 ? -6.881 1.602 33.973 1.00 92.19 186 ILE A N 1
ATOM 1376 C CA . ILE A 1 186 ? -8.247 2.129 34.024 1.00 92.19 186 ILE A CA 1
ATOM 1377 C C . ILE A 1 186 ? -8.222 3.447 34.791 1.00 92.19 186 ILE A C 1
ATOM 1379 O O . ILE A 1 186 ? -7.960 3.462 36.003 1.00 92.19 186 ILE A O 1
ATOM 1383 N N . LEU A 1 187 ? -8.545 4.534 34.092 1.00 93.50 187 LEU A N 1
ATOM 1384 C CA . LEU A 1 187 ? -8.647 5.863 34.684 1.00 93.50 187 LEU A CA 1
ATOM 1385 C C . LEU A 1 187 ? -10.058 6.060 35.220 1.00 93.50 187 LEU A C 1
ATOM 1387 O O . LEU A 1 187 ? -11.038 5.815 34.520 1.00 93.50 187 LEU A O 1
ATOM 1391 N N . ILE A 1 188 ? -10.151 6.476 36.477 1.00 94.94 188 ILE A N 1
ATOM 1392 C CA . ILE A 1 188 ? -11.410 6.793 37.141 1.00 94.94 188 ILE A CA 1
ATOM 1393 C C . ILE A 1 188 ? -11.226 8.166 37.760 1.00 94.94 188 ILE A C 1
ATOM 1395 O O . ILE A 1 188 ? -10.342 8.350 38.596 1.00 94.94 188 ILE A O 1
ATOM 1399 N N . GLU A 1 189 ? -12.051 9.111 37.343 1.00 94.06 189 GLU A N 1
ATOM 1400 C CA . GLU A 1 189 ? -11.988 10.501 37.771 1.00 94.06 189 GLU A CA 1
ATOM 1401 C C . GLU A 1 189 ? -13.371 10.977 38.209 1.00 94.06 189 GLU A C 1
ATOM 1403 O O . GLU A 1 189 ? -14.390 10.539 37.676 1.00 94.06 189 GLU A O 1
ATOM 1408 N N . ASP A 1 190 ? -13.414 11.852 39.208 1.00 94.50 190 ASP A N 1
ATOM 1409 C CA . ASP A 1 190 ? -14.623 12.605 39.529 1.00 94.50 190 ASP A CA 1
ATOM 1410 C C . ASP A 1 190 ? -14.565 13.923 38.764 1.00 94.50 190 ASP A C 1
ATOM 1412 O O . ASP A 1 190 ? -13.526 14.593 38.759 1.00 94.50 190 ASP A O 1
ATOM 1416 N N . LEU A 1 191 ? -15.653 14.284 38.087 1.00 93.00 191 LEU A N 1
ATOM 1417 C CA . LEU A 1 191 ? -15.679 15.548 37.370 1.00 93.00 191 LEU A CA 1
ATOM 1418 C C . LEU A 1 191 ? -15.622 16.701 38.379 1.00 93.00 191 LEU A C 1
ATOM 1420 O O . LEU A 1 191 ? -16.435 16.745 39.304 1.00 93.00 191 LEU A O 1
ATOM 1424 N N . PRO A 1 192 ? -14.725 17.679 38.186 1.00 93.25 192 PRO A N 1
ATOM 1425 C CA . PRO A 1 192 ? -14.606 18.795 39.107 1.00 93.25 192 PRO A CA 1
ATOM 1426 C C . PRO A 1 192 ? -15.904 19.606 39.127 1.00 93.25 192 PRO A C 1
ATOM 1428 O O . PRO A 1 192 ? -16.445 19.969 38.076 1.00 93.25 192 PRO A O 1
ATOM 1431 N N . GLU A 1 193 ? -16.393 19.897 40.334 1.00 94.19 193 GLU A N 1
ATOM 1432 C CA . GLU A 1 193 ? -17.601 20.692 40.531 1.00 94.19 193 GLU A CA 1
ATOM 1433 C C . GLU A 1 193 ? -17.279 22.193 40.466 1.00 94.19 193 GLU A C 1
ATOM 1435 O O . GLU A 1 193 ? -16.999 22.836 41.475 1.00 94.19 193 GLU A O 1
ATOM 1440 N N . THR A 1 194 ? -17.219 22.745 39.254 1.00 93.31 194 THR A N 1
ATOM 1441 C CA . THR A 1 194 ? -16.837 24.139 38.999 1.00 93.31 194 THR A CA 1
ATOM 1442 C C . THR A 1 194 ? -17.290 24.615 37.618 1.00 93.31 194 THR A C 1
ATOM 1444 O O . THR A 1 194 ? -17.487 23.829 36.690 1.00 93.31 194 THR A O 1
ATOM 1447 N N . ARG A 1 195 ? -17.406 25.936 37.458 1.00 93.50 195 ARG A N 1
ATOM 1448 C CA . ARG A 1 195 ? -17.615 26.598 36.161 1.00 93.50 195 ARG A CA 1
ATOM 1449 C C . ARG A 1 195 ? -16.320 27.132 35.545 1.00 93.50 195 ARG A C 1
ATOM 1451 O O . ARG A 1 195 ? -16.270 27.328 34.330 1.00 93.50 195 ARG A O 1
ATOM 1458 N N . GLU A 1 196 ? -15.286 27.297 36.368 1.00 94.31 196 GLU A N 1
ATOM 1459 C CA . GLU A 1 196 ? -14.143 28.196 36.143 1.00 94.31 196 GLU A CA 1
ATOM 1460 C C . GLU A 1 196 ? -12.982 27.586 35.347 1.00 94.31 196 GLU A C 1
ATOM 1462 O O . GLU A 1 196 ? -11.947 28.226 35.178 1.00 94.31 196 GLU A O 1
ATOM 1467 N N . ILE A 1 197 ? -13.117 26.343 34.883 1.00 92.75 197 ILE A N 1
ATOM 1468 C CA . ILE A 1 197 ? -12.067 25.661 34.120 1.00 92.75 197 ILE A CA 1
ATOM 1469 C C . ILE A 1 197 ? -12.510 25.403 32.685 1.00 92.75 197 ILE A C 1
ATOM 1471 O O . ILE A 1 197 ? -13.687 25.144 32.421 1.00 92.75 197 ILE A O 1
ATOM 1475 N N . ASP A 1 198 ? -11.552 25.404 31.769 1.00 89.81 198 ASP A N 1
ATOM 1476 C CA . ASP A 1 198 ? -11.712 24.756 30.472 1.00 89.81 198 ASP A CA 1
ATOM 1477 C C . ASP A 1 198 ? -11.478 23.252 30.642 1.00 89.81 198 ASP A C 1
ATOM 1479 O O . ASP A 1 198 ? -10.587 22.837 31.385 1.00 89.81 198 ASP A O 1
ATOM 1483 N N . GLY A 1 199 ? -12.289 22.425 29.983 1.00 91.62 199 GLY A N 1
ATOM 1484 C CA . GLY A 1 199 ? -12.226 20.971 30.131 1.00 91.62 199 GLY A CA 1
ATOM 1485 C C . GLY A 1 199 ? -13.519 20.336 30.618 1.00 91.62 199 GLY A C 1
ATOM 1486 O O . GLY A 1 199 ? -14.591 20.946 30.613 1.00 91.62 199 GLY A O 1
ATOM 1487 N N . ILE A 1 200 ? -13.400 19.071 31.016 1.00 93.06 200 ILE A N 1
ATOM 1488 C CA . ILE A 1 200 ? -14.494 18.313 31.621 1.00 93.06 200 ILE A CA 1
ATOM 1489 C C . ILE A 1 200 ? -14.830 18.883 33.002 1.00 93.06 200 ILE A C 1
ATOM 1491 O O . ILE A 1 200 ? -13.940 19.171 33.799 1.00 93.06 200 ILE A O 1
ATOM 1495 N N . LYS A 1 201 ? -16.119 19.085 33.275 1.00 95.38 201 LYS A N 1
ATOM 1496 C CA . LYS A 1 201 ? -16.598 19.757 34.492 1.00 95.38 201 LYS A CA 1
ATOM 1497 C C . LYS A 1 201 ? -18.072 19.489 34.744 1.00 95.38 201 LYS A C 1
ATOM 1499 O O . LYS A 1 201 ? -18.816 19.154 33.823 1.00 95.38 201 LYS A O 1
ATOM 1504 N N . ARG A 1 202 ? -18.508 19.675 35.985 1.00 95.50 202 ARG A N 1
ATOM 1505 C CA . ARG A 1 202 ? -19.921 19.634 36.387 1.00 95.50 202 ARG A CA 1
ATOM 1506 C C . ARG A 1 202 ? -20.238 20.781 37.339 1.00 95.50 202 ARG A C 1
ATOM 1508 O O . ARG A 1 202 ? -19.335 21.318 37.962 1.00 95.50 202 ARG A O 1
ATOM 1515 N N . TRP A 1 203 ? -21.502 21.155 37.476 1.00 95.56 203 TRP A N 1
ATOM 1516 C CA . TRP A 1 203 ? -21.981 21.942 38.617 1.00 95.56 203 TRP A CA 1
ATOM 1517 C C . TRP A 1 203 ? -23.478 21.736 38.817 1.00 95.56 203 TRP A C 1
ATOM 1519 O O . TRP A 1 203 ? -24.199 21.373 37.883 1.00 95.56 203 TRP A O 1
ATOM 1529 N N . VAL A 1 204 ? -23.936 21.984 40.042 1.00 93.56 204 VAL A N 1
ATOM 1530 C CA . VAL A 1 204 ? -25.354 21.995 40.400 1.00 93.56 204 VAL A CA 1
ATOM 1531 C C . VAL A 1 204 ? -25.703 23.375 40.939 1.00 93.56 204 VAL A C 1
ATOM 1533 O O . VAL A 1 204 ? -24.990 23.925 41.774 1.00 93.56 204 VAL A O 1
ATOM 1536 N N . ASP A 1 205 ? -26.793 23.941 40.444 1.00 94.25 205 ASP A N 1
ATOM 1537 C CA . ASP A 1 205 ? -27.349 25.206 40.907 1.00 94.25 205 ASP A CA 1
ATOM 1538 C C . ASP A 1 205 ? -28.881 25.114 41.004 1.00 94.25 205 ASP A C 1
ATOM 1540 O O . ASP A 1 205 ? -29.481 24.056 40.795 1.00 94.25 205 ASP A O 1
ATOM 1544 N N . GLU A 1 206 ? -29.540 26.219 41.346 1.00 95.69 206 GLU A N 1
ATOM 1545 C CA . GLU A 1 206 ? -30.995 26.286 41.487 1.00 95.69 206 GLU A CA 1
ATOM 1546 C C . GLU A 1 206 ? -31.782 25.953 40.204 1.00 95.69 206 GLU A C 1
ATOM 1548 O O . GLU A 1 206 ? -32.977 25.665 40.280 1.00 95.69 206 GLU A O 1
ATOM 1553 N N . LYS A 1 207 ? -31.141 25.977 39.027 1.00 95.00 207 LYS A N 1
ATOM 1554 C CA . LYS A 1 207 ? -31.734 25.627 37.724 1.00 95.00 207 LYS A CA 1
ATOM 1555 C C . LYS A 1 207 ? -31.544 24.152 37.375 1.00 95.00 207 LYS A C 1
ATOM 1557 O O . LYS A 1 207 ? -32.144 23.685 36.406 1.00 95.00 207 LYS A O 1
ATOM 1562 N N . GLY A 1 208 ? -30.731 23.427 38.140 1.00 93.31 208 GLY A N 1
ATOM 1563 C CA . GLY A 1 208 ? -30.436 22.016 37.940 1.00 93.31 208 GLY A CA 1
ATOM 1564 C C . GLY A 1 208 ? -28.943 21.7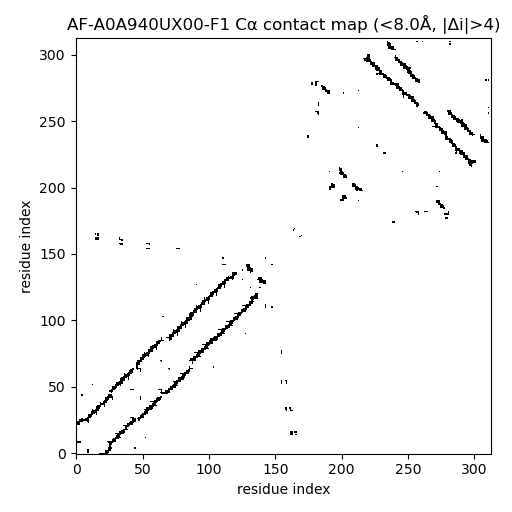46 37.794 1.00 93.31 208 GLY A C 1
ATOM 1565 O O . GLY A 1 208 ? -28.100 22.435 38.359 1.00 93.31 208 GLY A O 1
ATOM 1566 N N . GLU A 1 209 ? -28.616 20.693 37.054 1.00 93.62 209 GLU A N 1
ATOM 1567 C CA . GLU A 1 209 ? -27.245 20.229 36.862 1.00 93.62 209 GLU A CA 1
ATOM 1568 C C . GLU A 1 209 ? -26.795 20.434 35.421 1.00 93.62 209 GLU A C 1
ATOM 1570 O O . GLU A 1 209 ? -27.533 20.150 34.476 1.00 93.62 209 GLU A O 1
ATOM 1575 N N . PHE A 1 210 ? -25.546 20.858 35.264 1.00 95.62 210 PHE A N 1
ATOM 1576 C CA . PHE A 1 210 ? -24.837 20.804 33.996 1.00 95.62 210 PHE A CA 1
ATOM 1577 C C . PHE A 1 210 ? -23.605 19.915 34.146 1.00 95.62 210 PHE A C 1
ATOM 1579 O O . PHE A 1 210 ? -22.859 20.036 35.118 1.00 95.62 210 PHE A O 1
ATOM 1586 N N . ALA A 1 211 ? -23.368 19.048 33.163 1.00 95.75 211 ALA A N 1
ATOM 1587 C CA . ALA A 1 211 ? -22.180 18.211 33.091 1.00 95.75 211 ALA A CA 1
ATOM 1588 C C . ALA A 1 211 ? -21.617 18.218 31.667 1.00 95.75 211 ALA A C 1
ATOM 1590 O O . ALA A 1 211 ? -22.300 17.871 30.705 1.00 95.75 211 ALA A O 1
ATOM 1591 N N . GLN A 1 212 ? -20.347 18.584 31.552 1.00 95.50 212 GLN A N 1
ATOM 1592 C CA . GLN A 1 212 ? -19.552 18.481 30.341 1.00 95.50 212 GLN A CA 1
ATOM 1593 C C . GLN A 1 212 ? -18.574 17.325 30.516 1.00 95.50 212 GLN A C 1
ATOM 1595 O O . GLN A 1 212 ? -17.572 17.436 31.219 1.00 95.50 212 GLN A O 1
ATOM 1600 N N . ILE A 1 213 ? -18.905 16.197 29.893 1.00 94.69 213 ILE A N 1
ATOM 1601 C CA . ILE A 1 213 ? -18.221 14.914 30.113 1.00 94.69 213 ILE A CA 1
ATOM 1602 C C . ILE A 1 213 ? -17.097 14.643 29.110 1.00 94.69 213 ILE A C 1
ATOM 1604 O O . ILE A 1 213 ? -16.223 13.820 29.375 1.00 94.69 213 ILE A O 1
ATOM 1608 N N . SER A 1 214 ? -17.087 15.389 28.006 1.00 93.50 214 SER A N 1
ATOM 1609 C CA . SER A 1 214 ? -16.080 15.346 26.951 1.00 93.50 214 SER A CA 1
ATOM 1610 C C . SER A 1 214 ? -15.710 16.771 26.525 1.00 93.50 214 SER A C 1
ATOM 1612 O O . SER A 1 214 ? -16.558 17.669 26.534 1.00 93.50 214 SER A O 1
ATOM 1614 N N . TYR A 1 215 ? -14.438 17.000 26.201 1.00 91.25 215 TYR A N 1
ATOM 1615 C CA . TYR A 1 215 ? -13.924 18.296 25.754 1.00 91.25 215 TYR A CA 1
ATOM 1616 C C . TYR A 1 215 ? -12.715 18.098 24.842 1.00 91.25 215 TYR A C 1
ATOM 1618 O O . TYR A 1 215 ? -11.731 17.506 25.270 1.00 91.25 215 TYR A O 1
ATOM 1626 N N . ASN A 1 216 ? -12.775 18.620 23.613 1.00 90.00 216 ASN A N 1
ATOM 1627 C CA . ASN A 1 216 ? -11.748 18.418 22.580 1.00 90.00 216 ASN A CA 1
ATOM 1628 C C . ASN A 1 216 ? -11.416 16.934 22.311 1.00 90.00 216 ASN A C 1
ATOM 1630 O O . ASN A 1 216 ? -10.276 16.598 22.002 1.00 90.00 216 ASN A O 1
ATOM 1634 N N . GLU A 1 217 ? -12.413 16.053 22.414 1.00 85.19 217 GLU A N 1
ATOM 1635 C CA . GLU A 1 217 ? -12.304 14.636 22.056 1.00 85.19 217 GLU A CA 1
ATOM 1636 C C . GLU A 1 217 ? -13.257 14.338 20.889 1.00 85.19 217 GLU A C 1
ATOM 1638 O O . GLU A 1 217 ? -14.356 14.896 20.815 1.00 85.19 217 GLU A O 1
ATOM 1643 N N . ASP A 1 218 ? -12.855 13.434 19.997 1.00 86.94 218 ASP A N 1
ATOM 1644 C CA . ASP A 1 218 ? -13.748 12.897 18.971 1.00 86.94 218 ASP A CA 1
ATOM 1645 C C . ASP A 1 218 ? -14.738 11.900 19.590 1.00 86.94 218 ASP A C 1
ATOM 1647 O O . ASP A 1 218 ? -14.380 11.092 20.450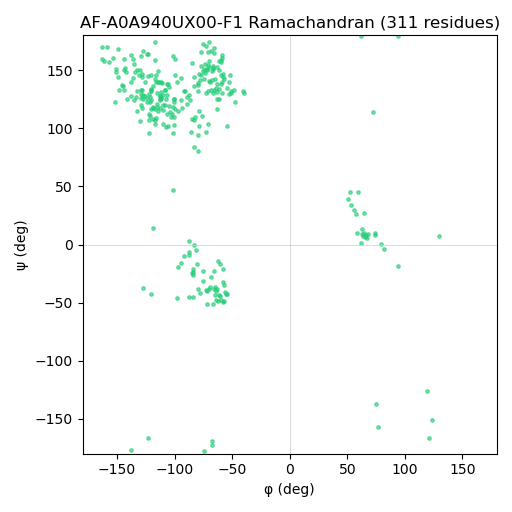 1.00 86.94 218 ASP A O 1
ATOM 1651 N N . ILE A 1 219 ? -15.986 11.914 19.111 1.00 91.81 219 ILE A N 1
ATOM 1652 C CA . ILE A 1 219 ? -17.028 10.954 19.499 1.00 91.81 219 ILE A CA 1
ATOM 1653 C C . ILE A 1 219 ? -17.531 10.249 18.236 1.00 91.81 219 ILE A C 1
ATOM 1655 O O . ILE A 1 219 ? -18.398 10.753 17.524 1.00 91.81 219 ILE A O 1
ATOM 1659 N N . GLY A 1 220 ? -16.975 9.069 17.959 1.00 90.88 220 GLY A N 1
ATOM 1660 C CA . GLY A 1 220 ? -17.411 8.188 16.870 1.00 90.88 220 GLY A CA 1
ATOM 1661 C C . GLY A 1 220 ? -18.600 7.299 17.250 1.00 90.88 220 GLY A C 1
ATOM 1662 O O . GLY A 1 220 ? -19.324 6.815 16.378 1.00 90.88 220 GLY A O 1
ATOM 1663 N N . HIS A 1 221 ? -18.832 7.090 18.547 1.00 93.75 221 HIS A N 1
ATOM 1664 C CA . HIS A 1 221 ? -19.985 6.364 19.075 1.00 93.75 221 HIS A CA 1
ATOM 1665 C C . HIS A 1 221 ? -20.432 6.957 20.415 1.00 93.75 221 HIS A C 1
ATOM 1667 O O . HIS A 1 221 ? -19.604 7.261 21.272 1.00 93.75 221 HIS A O 1
ATOM 1673 N N . LEU A 1 222 ? -21.748 7.094 20.587 1.00 95.69 222 LEU A N 1
ATOM 1674 C CA . LEU A 1 222 ? -22.403 7.572 21.801 1.00 95.69 222 LEU A CA 1
ATOM 1675 C C . LEU A 1 222 ? -23.634 6.708 22.066 1.00 95.69 222 LEU A C 1
ATOM 1677 O O . LEU A 1 222 ? -24.499 6.562 21.201 1.00 95.69 222 LEU A O 1
ATOM 1681 N N . ALA A 1 223 ? -23.723 6.178 23.275 1.00 95.50 223 ALA A N 1
ATOM 1682 C CA . ALA A 1 223 ? -24.854 5.412 23.757 1.00 95.50 223 ALA A CA 1
ATOM 1683 C C . ALA A 1 223 ? -25.179 5.810 25.199 1.00 95.50 223 ALA A C 1
ATOM 1685 O O . ALA A 1 223 ? -24.374 6.403 25.913 1.00 95.50 223 ALA A O 1
ATOM 1686 N N . PHE A 1 224 ? -26.377 5.461 25.648 1.00 96.94 224 PHE A N 1
ATOM 1687 C CA . PHE A 1 224 ? -26.704 5.473 27.065 1.00 96.94 224 PHE A CA 1
ATOM 1688 C C . PHE A 1 224 ? -27.455 4.197 27.412 1.00 96.94 224 PHE A C 1
ATOM 1690 O O . PHE A 1 224 ? -28.100 3.581 26.557 1.00 96.94 224 PHE A O 1
ATOM 1697 N N . PHE A 1 225 ? -27.382 3.801 28.674 1.00 97.19 225 PHE A N 1
ATOM 1698 C CA . PHE A 1 225 ? -28.164 2.691 29.178 1.00 97.19 225 PHE A CA 1
ATOM 1699 C C . PHE A 1 225 ? -28.654 2.950 30.594 1.00 97.19 225 PHE A C 1
ATOM 1701 O O . PHE A 1 225 ? -27.993 3.576 31.422 1.00 97.19 225 PHE A O 1
ATOM 1708 N N . GLU A 1 226 ? -29.822 2.386 30.869 1.00 97.62 226 GLU A N 1
ATOM 1709 C CA . GLU A 1 226 ? -30.325 2.214 32.221 1.00 97.62 226 GLU A CA 1
ATOM 1710 C C . GLU A 1 226 ? -29.878 0.851 32.753 1.00 97.62 226 GLU A C 1
ATOM 1712 O O . GLU A 1 226 ? -30.016 -0.195 32.090 1.00 97.62 226 GLU A O 1
ATOM 1717 N N . LEU A 1 227 ? -29.351 0.863 33.972 1.00 97.56 227 LEU A N 1
ATOM 1718 C CA . LEU A 1 227 ? -29.033 -0.328 34.738 1.00 97.56 227 LEU A CA 1
ATOM 1719 C C . LEU A 1 227 ? -29.897 -0.338 35.994 1.00 97.56 227 LEU A C 1
ATOM 1721 O O . LEU A 1 227 ? -29.690 0.452 36.910 1.00 97.56 227 LEU A O 1
ATOM 1725 N N . ARG A 1 228 ? -30.889 -1.230 36.013 1.00 98.12 228 ARG A N 1
ATOM 1726 C CA . ARG A 1 228 ? -31.779 -1.387 37.165 1.00 98.12 228 ARG A CA 1
ATOM 1727 C C . ARG A 1 228 ? -31.051 -2.050 38.325 1.00 98.12 228 ARG A C 1
ATOM 1729 O O . ARG A 1 228 ? -30.191 -2.911 38.110 1.00 98.12 228 ARG A O 1
ATOM 1736 N N . LYS A 1 229 ? -31.464 -1.721 39.544 1.00 97.81 229 LYS A N 1
ATOM 1737 C CA . LYS A 1 229 ? -30.982 -2.373 40.760 1.00 97.81 229 LYS A CA 1
ATOM 1738 C C . LYS A 1 229 ? -31.096 -3.898 40.651 1.00 97.81 229 LYS A C 1
ATOM 1740 O O . LYS A 1 229 ? -32.143 -4.438 40.294 1.00 97.81 229 LYS A O 1
ATOM 1745 N N . GLY A 1 230 ? -30.007 -4.593 40.968 1.00 96.56 230 GLY A N 1
ATOM 1746 C CA . GLY A 1 230 ? -29.916 -6.051 40.915 1.00 96.56 230 GLY A CA 1
ATOM 1747 C C . GLY A 1 230 ? -29.701 -6.648 39.521 1.00 96.56 230 GLY A C 1
ATOM 1748 O O . GLY A 1 230 ? -29.651 -7.868 39.393 1.00 96.56 230 GLY A O 1
ATOM 1749 N N . GLN A 1 231 ? -29.597 -5.826 38.472 1.00 97.50 231 GLN A N 1
ATOM 1750 C CA . GLN A 1 231 ? -29.305 -6.279 37.109 1.00 97.50 231 GLN A CA 1
ATOM 1751 C C . GLN A 1 231 ? -27.837 -6.050 36.745 1.00 97.50 231 GLN A C 1
ATOM 1753 O O . GLN A 1 231 ? -27.139 -5.255 37.372 1.00 97.50 231 GLN A O 1
ATOM 1758 N N . MET A 1 232 ? -27.383 -6.736 35.695 1.00 95.50 232 MET A N 1
ATOM 1759 C CA . MET A 1 232 ? -26.010 -6.669 35.195 1.00 95.50 232 MET A CA 1
ATOM 1760 C C . MET A 1 232 ? -25.980 -6.374 33.689 1.00 95.50 232 MET A C 1
ATOM 1762 O O . MET A 1 232 ? -26.807 -6.887 32.931 1.00 95.50 232 MET A O 1
ATOM 1766 N N . ARG A 1 233 ? -24.991 -5.596 33.237 1.00 94.38 233 ARG A N 1
ATOM 1767 C CA . ARG A 1 233 ? -24.652 -5.383 31.818 1.00 94.38 233 ARG A CA 1
ATOM 1768 C C . ARG A 1 233 ? -23.141 -5.500 31.616 1.00 94.38 233 ARG A C 1
ATOM 1770 O O . ARG A 1 233 ? -22.380 -5.150 32.504 1.00 94.38 233 ARG A O 1
ATOM 1777 N N . GLY A 1 234 ? -22.705 -5.976 30.448 1.00 91.50 234 GLY A N 1
ATOM 1778 C CA . GLY A 1 234 ? -21.282 -6.120 30.115 1.00 91.50 234 GLY A CA 1
ATOM 1779 C C . GLY A 1 234 ? -20.876 -7.568 29.828 1.00 91.50 234 GLY A C 1
ATOM 1780 O O . GLY A 1 234 ? -21.459 -8.205 28.941 1.00 91.50 234 GLY A O 1
ATOM 1781 N N . ASN A 1 235 ? -19.850 -8.063 30.528 1.00 92.50 235 ASN A N 1
ATOM 1782 C CA . ASN A 1 235 ? -19.193 -9.362 30.299 1.00 92.50 235 ASN A CA 1
ATOM 1783 C C . ASN A 1 235 ? -18.608 -9.494 28.889 1.00 92.50 235 ASN A C 1
ATOM 1785 O O . ASN A 1 235 ? -18.795 -10.489 28.180 1.00 92.50 235 ASN A O 1
ATOM 1789 N N . HIS A 1 236 ? -17.931 -8.441 28.458 1.00 92.25 236 HIS A N 1
ATOM 1790 C CA . HIS A 1 236 ? -17.182 -8.417 27.215 1.00 92.25 236 HIS A CA 1
ATOM 1791 C C . HIS A 1 236 ? -15.986 -7.485 27.358 1.00 92.25 236 HIS A C 1
ATOM 1793 O O . HIS A 1 236 ? -15.883 -6.739 28.330 1.00 92.25 236 HIS A O 1
ATOM 1799 N N . TYR A 1 237 ? -15.087 -7.563 26.389 1.00 91.94 237 TYR A N 1
ATOM 1800 C CA . TYR A 1 237 ? -14.032 -6.587 26.176 1.00 91.94 237 TYR A CA 1
ATOM 1801 C C . TYR A 1 237 ? -14.048 -6.154 24.716 1.00 91.94 237 TYR A C 1
ATOM 1803 O O . TYR A 1 237 ? -14.586 -6.856 23.853 1.00 91.94 237 TYR A O 1
ATOM 1811 N N . HIS A 1 238 ? -13.414 -5.021 24.453 1.00 90.31 238 HIS A N 1
ATOM 1812 C CA . HIS A 1 238 ? -13.230 -4.497 23.112 1.00 90.31 238 HIS A CA 1
ATOM 1813 C C . HIS A 1 238 ? -11.793 -4.694 22.637 1.00 90.31 238 HIS A C 1
ATOM 1815 O O . HIS A 1 238 ? -10.842 -4.474 23.392 1.00 90.31 238 HIS A O 1
ATOM 1821 N N . THR A 1 239 ? -11.617 -5.139 21.389 1.00 85.88 239 THR A N 1
ATOM 1822 C CA . THR A 1 239 ? -10.274 -5.327 20.809 1.00 85.88 239 THR A CA 1
ATOM 1823 C C . THR A 1 239 ? -9.691 -4.051 20.211 1.00 85.88 239 THR A C 1
ATOM 1825 O O . THR A 1 239 ? -8.471 -3.933 20.123 1.00 85.88 239 THR A O 1
ATOM 1828 N N . ARG A 1 240 ? -10.544 -3.103 19.808 1.00 84.12 240 ARG A N 1
ATOM 1829 C CA . ARG A 1 240 ? -10.154 -1.860 19.125 1.00 84.12 240 ARG A CA 1
ATOM 1830 C C . ARG A 1 240 ? -10.715 -0.613 19.791 1.00 84.12 240 ARG A C 1
ATOM 1832 O O . ARG A 1 240 ? -10.041 0.413 19.796 1.00 84.12 240 ARG A O 1
ATOM 1839 N N . LYS A 1 241 ? -11.942 -0.689 20.303 1.00 86.44 241 LYS A N 1
ATOM 1840 C CA . LYS A 1 241 ? -12.632 0.427 20.944 1.00 86.44 241 LYS A CA 1
ATOM 1841 C C . LYS A 1 241 ? -12.145 0.613 22.380 1.00 86.44 241 LYS A C 1
ATOM 1843 O O . LYS A 1 241 ? -12.052 -0.348 23.142 1.00 86.44 241 LYS A O 1
ATOM 1848 N N . GLU A 1 242 ? -11.840 1.854 22.729 1.00 91.38 242 GLU A N 1
ATOM 1849 C CA . GLU A 1 242 ? -11.725 2.279 24.123 1.00 91.38 242 GLU A CA 1
ATOM 1850 C C . GLU A 1 242 ? -13.069 2.868 24.534 1.00 91.38 242 GLU A C 1
ATOM 1852 O O . GLU A 1 242 ? -13.746 3.493 23.718 1.00 91.38 242 GLU A O 1
ATOM 1857 N N . GLU A 1 243 ? -13.485 2.636 25.770 1.00 93.56 243 GLU A N 1
ATOM 1858 C CA . GLU A 1 243 ? -14.813 3.028 26.225 1.00 93.56 243 GLU A CA 1
ATOM 1859 C C . GLU A 1 243 ? -14.726 3.982 27.389 1.00 93.56 243 GLU A C 1
ATOM 1861 O O . GLU A 1 243 ? -14.012 3.748 28.363 1.00 93.56 243 GLU A O 1
ATOM 1866 N N . VAL A 1 244 ? -15.503 5.051 27.291 1.00 95.69 244 VAL A N 1
ATOM 1867 C CA . VAL A 1 244 ? -15.645 6.022 28.354 1.00 95.69 244 VAL A CA 1
ATOM 1868 C C . VAL A 1 244 ? -17.055 5.956 28.897 1.00 95.69 244 VAL A C 1
ATOM 1870 O O . VAL A 1 244 ? -18.014 6.118 28.149 1.00 95.69 244 VAL A O 1
ATOM 1873 N N . PHE A 1 245 ? -17.180 5.749 30.201 1.00 97.50 245 PHE A N 1
ATOM 1874 C CA . PHE A 1 245 ? -18.458 5.727 30.900 1.00 97.50 245 PHE A CA 1
ATOM 1875 C C . PHE A 1 245 ? -18.572 6.938 31.818 1.00 97.50 245 PHE A C 1
ATOM 1877 O O . PHE A 1 245 ? -17.615 7.280 32.508 1.00 97.50 245 PHE A O 1
ATOM 1884 N N . TYR A 1 246 ? -19.747 7.555 31.871 1.00 97.62 246 TYR A N 1
ATOM 1885 C CA . TYR A 1 246 ? -20.084 8.601 32.832 1.00 97.62 246 TYR A CA 1
ATOM 1886 C C . TYR A 1 246 ? -21.365 8.244 33.581 1.00 97.62 246 TYR A C 1
ATOM 1888 O O . TYR A 1 246 ? -22.397 7.963 32.962 1.00 97.62 246 TYR A O 1
ATOM 1896 N N . ILE A 1 247 ? -21.312 8.279 34.913 1.00 97.94 247 ILE A N 1
ATOM 1897 C CA . ILE A 1 247 ? -22.474 7.996 35.758 1.00 97.94 247 ILE A CA 1
ATOM 1898 C C . ILE A 1 247 ? -23.299 9.275 35.923 1.00 97.94 247 ILE A C 1
ATOM 1900 O O . ILE A 1 247 ? -22.904 10.198 36.640 1.00 97.94 247 ILE A O 1
ATOM 1904 N N . ILE A 1 248 ? -24.469 9.320 35.285 1.00 97.12 248 ILE A N 1
ATOM 1905 C CA . ILE A 1 248 ? -25.399 10.454 35.382 1.00 97.12 248 ILE A CA 1
ATOM 1906 C C . ILE A 1 248 ? -26.168 10.404 36.704 1.00 97.12 248 ILE A C 1
ATOM 1908 O O . ILE A 1 248 ? -26.375 11.428 37.357 1.00 97.12 248 ILE A O 1
ATOM 1912 N N . SER A 1 249 ? -26.604 9.213 37.113 1.00 97.19 249 SER A N 1
ATOM 1913 C CA . SER A 1 249 ? -27.355 9.007 38.350 1.00 97.19 249 SER A CA 1
ATOM 1914 C C . SER A 1 249 ? -27.162 7.598 38.901 1.00 97.19 249 SER A C 1
ATOM 1916 O O . SER A 1 249 ? -26.774 6.682 38.173 1.00 97.19 249 SER A O 1
ATOM 1918 N N . GLY A 1 250 ? -27.463 7.440 40.190 1.00 97.25 250 GLY A N 1
ATOM 1919 C CA . GLY A 1 250 ? -27.406 6.161 40.886 1.00 97.25 250 GLY A CA 1
ATOM 1920 C C . GLY A 1 250 ? -25.989 5.721 41.248 1.00 97.25 250 GLY A C 1
ATOM 1921 O O . GLY A 1 250 ? -25.059 6.528 41.389 1.00 97.25 250 GLY A O 1
ATOM 1922 N N . MET A 1 251 ? -25.854 4.411 41.424 1.00 98.12 251 MET A N 1
ATOM 1923 C CA . MET A 1 251 ? -24.647 3.746 41.883 1.00 98.12 251 MET A CA 1
ATOM 1924 C C . MET A 1 251 ? -24.541 2.351 41.271 1.00 98.12 251 MET A C 1
ATOM 1926 O O . MET A 1 251 ? -25.491 1.561 41.306 1.00 98.12 251 MET A O 1
ATOM 1930 N N . ILE A 1 252 ? -23.356 2.031 40.757 1.00 98.06 252 ILE A N 1
ATOM 1931 C CA . ILE A 1 252 ? -23.053 0.735 40.150 1.00 98.06 252 ILE A CA 1
ATOM 1932 C C . ILE A 1 252 ? -21.760 0.158 40.726 1.00 98.06 252 ILE A C 1
ATOM 1934 O O . ILE A 1 252 ? -20.846 0.891 41.099 1.00 98.06 252 ILE A O 1
ATOM 1938 N N . GLU A 1 253 ? -21.669 -1.164 40.771 1.00 97.94 253 GLU A N 1
ATOM 1939 C CA . GLU A 1 253 ? -20.409 -1.878 40.956 1.00 97.94 253 GLU A CA 1
ATOM 1940 C C . GLU A 1 253 ? -19.846 -2.243 39.582 1.00 97.94 253 GLU A C 1
ATOM 1942 O O . GLU A 1 253 ? -20.522 -2.884 38.780 1.00 97.94 253 GLU A O 1
ATOM 1947 N N . ALA A 1 254 ? -18.615 -1.831 39.297 1.00 96.75 254 ALA A N 1
ATOM 1948 C CA . ALA A 1 254 ? -17.899 -2.163 38.078 1.00 96.75 254 ALA A CA 1
ATOM 1949 C C . ALA A 1 254 ? -16.800 -3.182 38.363 1.00 96.75 254 ALA A C 1
ATOM 1951 O O . ALA A 1 254 ? -15.966 -2.972 39.243 1.00 96.75 254 ALA A O 1
ATOM 1952 N N . VAL A 1 255 ? -16.776 -4.262 37.591 1.00 95.88 255 VAL A N 1
ATOM 1953 C CA . VAL A 1 255 ? -15.748 -5.302 37.642 1.00 95.88 255 VAL A CA 1
ATOM 1954 C C . VAL A 1 255 ? -14.955 -5.256 36.350 1.00 95.88 255 VAL A C 1
ATOM 1956 O O . VAL A 1 255 ? -15.542 -5.331 35.274 1.00 95.88 255 VAL A O 1
ATOM 1959 N N . PHE A 1 256 ? -13.633 -5.186 36.467 1.00 94.81 256 PHE A N 1
ATOM 1960 C CA . PHE A 1 256 ? -12.697 -5.149 35.351 1.00 94.81 256 PHE A CA 1
ATOM 1961 C C . PHE A 1 256 ? -11.685 -6.288 35.432 1.00 94.81 256 PHE A C 1
ATOM 1963 O O . PHE A 1 256 ? -11.250 -6.634 36.532 1.00 94.81 256 PHE A O 1
ATOM 1970 N N . ALA A 1 257 ? -11.265 -6.835 34.293 1.00 91.81 257 ALA A N 1
ATOM 1971 C CA . ALA A 1 257 ? -10.207 -7.842 34.222 1.00 91.81 257 ALA A CA 1
ATOM 1972 C C . ALA A 1 257 ? -9.438 -7.784 32.890 1.00 91.81 257 ALA A C 1
ATOM 1974 O O . ALA A 1 257 ? -10.052 -7.488 31.864 1.00 91.81 257 ALA A O 1
ATOM 1975 N N . PRO A 1 258 ? -8.132 -8.110 32.852 1.00 87.44 258 PRO A N 1
ATOM 1976 C CA . PRO A 1 258 ? -7.428 -8.340 31.596 1.00 87.44 258 PRO A CA 1
ATOM 1977 C C . PRO A 1 258 ? -7.970 -9.589 30.894 1.00 87.44 258 PRO A C 1
ATOM 1979 O O . PRO A 1 258 ? -8.710 -10.387 31.475 1.00 87.44 258 PRO A O 1
ATOM 1982 N N . VAL A 1 259 ? -7.574 -9.781 29.636 1.00 77.75 259 VAL A N 1
ATOM 1983 C CA . VAL A 1 259 ? -7.837 -11.019 28.897 1.00 77.75 259 VAL A CA 1
ATOM 1984 C C . VAL A 1 259 ? -6.503 -11.663 28.502 1.00 77.75 259 VAL A C 1
ATOM 1986 O O . VAL A 1 259 ? -5.750 -11.053 27.740 1.00 77.75 259 VAL A O 1
ATOM 1989 N N . PRO A 1 260 ? -6.197 -12.894 28.966 1.00 76.81 260 PRO A N 1
ATOM 1990 C CA . PRO A 1 260 ? -7.038 -13.794 29.772 1.00 76.81 260 PRO A CA 1
ATOM 1991 C C . PRO A 1 260 ? -7.319 -13.272 31.194 1.00 76.81 260 PRO A C 1
ATOM 1993 O O . PRO A 1 260 ? -6.511 -12.542 31.753 1.00 76.81 260 PRO A O 1
ATOM 1996 N N . VAL A 1 261 ? -8.468 -13.662 31.764 1.00 76.88 261 VAL A N 1
ATOM 1997 C CA . VAL A 1 261 ? -8.924 -13.214 33.093 1.00 76.88 261 VAL A CA 1
ATOM 1998 C C . VAL A 1 261 ? -8.054 -13.841 34.181 1.00 76.88 261 VAL A C 1
ATOM 2000 O O . VAL A 1 261 ? -8.218 -15.016 34.504 1.00 76.88 261 VAL A O 1
ATOM 2003 N N . ASP A 1 262 ? -7.146 -13.055 34.752 1.00 76.62 262 ASP A N 1
ATOM 2004 C CA . ASP A 1 262 ? -6.217 -13.470 35.809 1.00 76.62 262 ASP A CA 1
ATOM 2005 C C . ASP A 1 262 ? -6.373 -12.644 37.102 1.00 76.62 262 ASP A C 1
ATOM 2007 O O . ASP A 1 262 ? -6.409 -13.207 38.197 1.00 76.62 262 ASP A O 1
ATOM 2011 N N . LYS A 1 263 ? -6.539 -11.319 36.992 1.00 84.75 263 LYS A N 1
ATOM 2012 C CA . LYS A 1 263 ? -6.727 -10.376 38.104 1.00 84.75 263 LYS A CA 1
ATOM 2013 C C . LYS A 1 263 ? -7.973 -9.528 37.871 1.00 84.75 263 LYS A C 1
ATOM 2015 O O . LYS A 1 263 ? -8.112 -8.892 36.833 1.00 84.75 263 LYS A O 1
ATOM 2020 N N . LYS A 1 264 ? -8.861 -9.462 38.864 1.00 91.31 264 LYS A N 1
ATOM 2021 C CA . LYS A 1 264 ? -10.027 -8.569 38.833 1.00 91.31 264 LYS A CA 1
ATOM 2022 C C . LYS A 1 264 ? -9.780 -7.305 39.648 1.00 91.31 264 LYS A C 1
ATOM 2024 O O . LYS A 1 264 ? -9.147 -7.357 40.702 1.00 91.31 264 LYS A O 1
ATOM 2029 N N . ARG A 1 265 ? -10.345 -6.191 39.194 1.00 93.31 265 ARG A N 1
ATOM 2030 C CA . ARG A 1 265 ? -10.485 -4.946 39.955 1.00 93.31 265 ARG A CA 1
ATOM 2031 C C . ARG A 1 265 ? -11.966 -4.605 40.042 1.00 93.31 265 ARG A C 1
ATOM 2033 O O . ARG A 1 265 ? -12.611 -4.456 39.010 1.00 93.31 265 ARG A O 1
ATOM 2040 N N . THR A 1 266 ? -12.478 -4.468 41.259 1.00 95.31 266 THR A N 1
ATOM 2041 C CA . THR A 1 266 ? -13.864 -4.059 41.514 1.00 95.31 266 THR A CA 1
ATOM 2042 C C . THR A 1 266 ? -13.880 -2.640 42.065 1.00 95.31 266 THR A C 1
ATOM 2044 O O . THR A 1 266 ? -13.096 -2.321 42.959 1.00 95.31 266 THR A O 1
ATOM 2047 N N . VAL A 1 267 ? -14.748 -1.782 41.530 1.00 95.94 267 VAL A N 1
ATOM 2048 C CA . VAL A 1 267 ? -14.883 -0.379 41.941 1.00 95.94 267 VAL A CA 1
ATOM 2049 C C . VAL A 1 267 ? -16.356 0.000 42.026 1.00 95.94 267 VAL A C 1
ATOM 2051 O O . VAL A 1 267 ? -17.147 -0.372 41.167 1.00 95.94 267 VAL A O 1
ATOM 2054 N N . ILE A 1 268 ? -16.722 0.776 43.045 1.00 97.81 268 ILE A N 1
ATOM 2055 C CA . ILE A 1 268 ? -18.054 1.376 43.156 1.00 97.81 268 ILE A CA 1
ATOM 2056 C C . ILE A 1 268 ? -18.030 2.729 42.452 1.00 97.81 268 ILE A C 1
ATOM 2058 O O . ILE A 1 268 ? -17.249 3.604 42.827 1.00 97.81 268 ILE A O 1
ATOM 2062 N N . LEU A 1 269 ? -18.885 2.896 41.450 1.00 97.62 269 LEU A N 1
ATOM 2063 C CA . LEU A 1 269 ? -19.005 4.115 40.662 1.00 97.62 269 LEU A CA 1
ATOM 2064 C C . LEU A 1 269 ? -20.312 4.819 41.014 1.00 97.62 269 LEU A C 1
ATOM 2066 O O . LEU A 1 269 ? -21.373 4.196 41.090 1.00 97.62 269 LEU A O 1
ATOM 2070 N N . LYS A 1 270 ? -20.221 6.124 41.244 1.00 96.94 270 LYS A N 1
ATOM 2071 C CA . LYS A 1 270 ? -21.324 6.988 41.669 1.00 96.94 270 LYS A CA 1
ATOM 2072 C C . LYS A 1 270 ? -21.498 8.121 40.675 1.00 96.94 270 LYS A C 1
ATOM 2074 O O . LYS A 1 270 ? -20.590 8.406 39.894 1.00 96.94 270 LYS A O 1
ATOM 2079 N N . LYS A 1 271 ? -22.653 8.783 40.743 1.00 95.69 271 LYS A N 1
ATOM 2080 C CA . LYS A 1 271 ? -22.925 10.026 40.015 1.00 95.69 271 LYS A CA 1
ATOM 2081 C C . LYS A 1 271 ? -21.715 10.971 40.016 1.00 95.69 271 LYS A C 1
ATOM 2083 O O . LYS A 1 271 ? -21.152 11.229 41.074 1.00 95.69 271 LYS A O 1
ATOM 2088 N N . GLY A 1 272 ? -21.370 11.501 38.843 1.00 95.31 272 GLY A N 1
ATOM 2089 C CA . GLY A 1 272 ? -20.245 12.424 38.661 1.00 95.31 272 GLY A CA 1
ATOM 2090 C C . GLY A 1 272 ? -18.937 11.752 38.250 1.00 95.31 272 GLY A C 1
ATOM 2091 O O . GLY A 1 272 ? -18.086 12.417 37.662 1.00 95.31 272 GLY A O 1
ATOM 2092 N N . MET A 1 273 ? -18.811 10.437 38.449 1.00 97.19 273 MET A N 1
ATOM 2093 C CA . MET A 1 273 ? -17.609 9.702 38.072 1.00 97.19 273 MET A CA 1
ATOM 2094 C C . MET A 1 273 ? -17.574 9.389 36.572 1.00 97.19 273 MET A C 1
ATOM 2096 O O . MET A 1 273 ? -18.570 8.953 35.983 1.00 97.19 273 MET A O 1
ATOM 2100 N N . LYS A 1 274 ? -16.391 9.569 35.983 1.00 95.56 274 LYS A N 1
ATOM 2101 C CA . LYS A 1 274 ? -16.019 9.211 34.614 1.00 95.56 274 LYS A CA 1
ATOM 2102 C C . LYS A 1 274 ? -14.956 8.114 34.644 1.00 95.56 274 LYS A C 1
ATOM 2104 O O . LYS A 1 274 ? -14.074 8.107 35.500 1.00 95.56 274 LYS A O 1
ATOM 2109 N N . ILE A 1 275 ? -15.075 7.155 33.734 1.00 96.50 275 ILE A N 1
ATOM 2110 C CA . ILE A 1 275 ? -14.255 5.947 33.697 1.00 96.50 275 ILE A CA 1
ATOM 2111 C C . ILE A 1 275 ? -13.772 5.732 32.277 1.00 96.50 275 ILE A C 1
ATOM 2113 O O . ILE A 1 275 ? -14.596 5.649 31.377 1.00 96.50 275 ILE A O 1
ATOM 2117 N N . HIS A 1 276 ? -12.466 5.580 32.094 1.00 95.19 276 HIS A N 1
ATOM 2118 C CA . HIS A 1 276 ? -11.854 5.216 30.825 1.00 95.19 276 HIS A CA 1
ATOM 2119 C C . HIS A 1 276 ? -11.380 3.761 30.871 1.00 95.19 276 HIS A C 1
ATOM 2121 O O . HIS A 1 276 ? -10.442 3.416 31.597 1.00 95.19 276 HIS A O 1
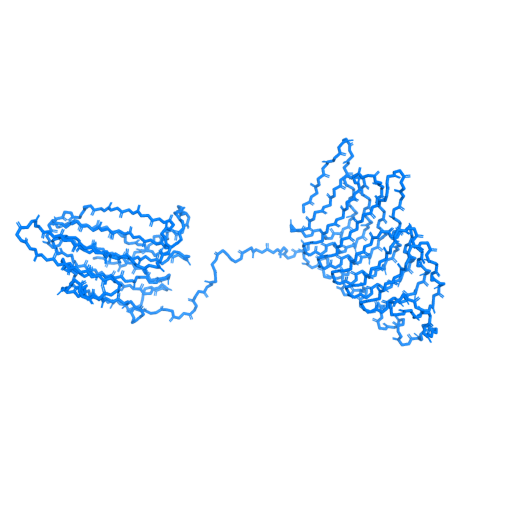ATOM 2127 N N . VAL A 1 277 ? -12.023 2.907 30.082 1.00 94.69 277 VAL A N 1
ATOM 2128 C CA . VAL A 1 277 ? -11.710 1.486 29.935 1.00 94.69 277 VAL A CA 1
ATOM 2129 C C . VAL A 1 277 ? -10.946 1.292 28.630 1.00 94.69 277 VAL A C 1
ATOM 2131 O O . VAL A 1 277 ? -11.505 1.480 27.547 1.00 94.69 277 VAL A O 1
ATOM 2134 N N . PRO A 1 278 ? -9.661 0.918 28.687 1.00 92.06 278 PRO A N 1
ATOM 2135 C CA . PRO A 1 278 ? -8.902 0.714 27.471 1.00 92.06 278 PRO A CA 1
ATOM 2136 C C . PRO A 1 278 ? -9.233 -0.629 26.798 1.00 92.06 278 PRO A C 1
ATOM 2138 O O . PRO A 1 278 ? -9.787 -1.543 27.413 1.00 92.06 278 PRO A O 1
ATOM 2141 N N . THR A 1 279 ? -8.812 -0.785 25.539 1.00 90.00 279 THR A N 1
ATOM 2142 C CA . THR A 1 279 ? -8.921 -2.057 24.804 1.00 90.00 279 THR A CA 1
ATOM 2143 C C . THR A 1 279 ? -8.318 -3.222 25.589 1.00 90.00 279 THR A C 1
ATOM 2145 O O . THR A 1 279 ? -7.268 -3.065 26.216 1.00 90.00 279 THR A O 1
ATOM 2148 N N . GLY A 1 280 ? -8.899 -4.413 25.466 1.00 88.56 280 GLY A N 1
ATOM 2149 C CA . GLY A 1 280 ? -8.374 -5.631 26.091 1.00 88.56 280 GLY A CA 1
ATOM 2150 C C . GLY A 1 280 ? -8.751 -5.811 27.564 1.00 88.56 280 GLY A C 1
ATOM 2151 O O . GLY A 1 280 ? -8.446 -6.859 28.129 1.00 88.56 280 GLY A O 1
ATOM 2152 N N . ILE A 1 281 ? -9.441 -4.839 28.169 1.00 92.25 281 ILE A N 1
ATOM 2153 C CA . ILE A 1 281 ? -9.999 -4.955 29.516 1.00 92.25 281 ILE A CA 1
ATOM 2154 C C . ILE A 1 281 ? -11.469 -5.358 29.417 1.00 92.25 281 ILE A C 1
ATOM 2156 O O . ILE A 1 281 ? -12.315 -4.622 28.906 1.00 92.25 281 ILE A O 1
ATOM 2160 N N . ALA A 1 282 ? -11.773 -6.555 29.908 1.00 93.31 282 ALA A N 1
ATOM 2161 C CA . ALA A 1 282 ? -13.140 -7.003 30.089 1.00 93.31 282 ALA A CA 1
ATOM 2162 C C . ALA A 1 282 ? -13.793 -6.234 31.232 1.00 93.31 282 ALA A C 1
ATOM 2164 O O . ALA A 1 282 ? -13.146 -5.969 32.246 1.00 93.31 282 ALA A O 1
ATOM 2165 N N . HIS A 1 283 ? -15.065 -5.879 31.067 1.00 95.25 283 HIS A N 1
ATOM 2166 C CA . HIS A 1 283 ? -15.799 -5.110 32.063 1.00 95.25 283 HIS A CA 1
ATOM 2167 C C . HIS A 1 283 ? -17.265 -5.547 32.190 1.00 95.25 283 HIS A C 1
ATOM 2169 O O . HIS A 1 283 ? -17.882 -6.105 31.273 1.00 95.25 283 HIS A O 1
ATOM 2175 N N . SER A 1 284 ? -17.812 -5.355 33.386 1.00 95.50 284 SER A N 1
ATOM 2176 C CA . SER A 1 284 ? -19.200 -5.645 33.738 1.00 95.50 284 SER A CA 1
ATOM 2177 C C . SER A 1 284 ? -19.656 -4.680 34.815 1.00 95.50 284 SER A C 1
ATOM 2179 O O . SER A 1 284 ? -18.881 -4.316 35.695 1.00 95.50 284 SER A O 1
ATOM 2181 N N . PHE A 1 285 ? -20.917 -4.285 34.735 1.00 97.00 285 PHE A N 1
ATOM 2182 C CA . PHE A 1 285 ? -21.556 -3.335 35.623 1.00 97.00 285 PHE A CA 1
ATOM 2183 C C . PHE A 1 285 ? -22.766 -3.987 36.274 1.00 97.00 285 PHE A C 1
ATOM 2185 O O . PHE A 1 285 ? -23.628 -4.528 35.577 1.00 97.00 285 PHE A O 1
ATOM 2192 N N . TYR A 1 286 ? -22.846 -3.897 37.595 1.00 97.31 286 TYR A N 1
ATOM 2193 C CA . TYR A 1 286 ? -23.955 -4.374 38.408 1.00 97.31 286 TYR A CA 1
ATOM 2194 C C . TYR A 1 286 ? -24.657 -3.200 39.097 1.00 97.31 286 TYR A C 1
ATOM 2196 O O . TYR A 1 286 ? -24.012 -2.348 39.707 1.00 97.31 286 TYR A O 1
ATOM 2204 N N . GLY A 1 287 ? -25.983 -3.134 38.985 1.00 97.38 287 GLY A N 1
ATOM 2205 C CA . GLY A 1 287 ? -26.778 -2.043 39.547 1.00 97.38 287 GLY A CA 1
ATOM 2206 C C . GLY A 1 287 ? -26.937 -2.181 41.060 1.00 97.38 287 GLY A C 1
ATOM 2207 O O . GLY A 1 287 ? -27.665 -3.061 41.523 1.00 97.38 287 GLY A O 1
ATOM 2208 N N . ILE A 1 288 ? -26.311 -1.289 41.832 1.00 98.00 288 ILE A N 1
ATOM 2209 C CA . ILE A 1 288 ? -26.560 -1.149 43.280 1.00 98.00 288 ILE A CA 1
ATOM 2210 C C . ILE A 1 288 ? -27.847 -0.340 43.498 1.00 98.00 288 ILE A C 1
ATOM 2212 O O . ILE A 1 288 ? -28.670 -0.668 44.358 1.00 98.00 288 ILE A O 1
ATOM 2216 N N . GLU A 1 289 ? -28.038 0.675 42.658 1.00 98.25 289 GLU A N 1
ATOM 2217 C CA . GLU A 1 289 ? -29.237 1.497 42.522 1.00 98.25 289 GLU A CA 1
ATOM 2218 C C . GLU A 1 289 ? -29.681 1.527 41.055 1.00 98.25 289 GLU A C 1
ATOM 2220 O O . GLU A 1 289 ? -28.921 1.150 40.157 1.00 98.25 289 GLU A O 1
ATOM 2225 N N . ASP A 1 290 ? -30.900 2.006 40.804 1.00 98.31 290 ASP A N 1
ATOM 2226 C CA . ASP A 1 290 ? -31.307 2.342 39.441 1.00 98.31 290 ASP A CA 1
ATOM 2227 C C . ASP A 1 290 ? -30.410 3.475 38.939 1.00 98.31 290 ASP A C 1
ATOM 2229 O O . ASP A 1 290 ? -30.369 4.562 39.517 1.00 98.31 290 ASP A O 1
ATOM 2233 N N . SER A 1 291 ? -29.642 3.181 37.895 1.00 98.31 291 SER A N 1
ATOM 2234 C CA . SER A 1 291 ? -28.557 4.038 37.430 1.00 98.31 291 SER A CA 1
ATOM 2235 C C . SER A 1 291 ? -28.712 4.363 35.953 1.00 98.31 291 SER A C 1
ATOM 2237 O O . SER A 1 291 ? -29.045 3.488 35.148 1.00 98.31 291 SER A O 1
ATOM 2239 N N . LEU A 1 292 ? -28.424 5.613 35.596 1.00 98.25 292 LEU A N 1
ATOM 2240 C CA . LEU A 1 292 ? -28.316 6.064 34.213 1.00 98.25 292 LEU A CA 1
ATOM 2241 C C . LEU A 1 292 ? -26.845 6.316 33.886 1.00 98.25 292 LEU A C 1
ATOM 2243 O O . LEU A 1 292 ? -26.167 7.079 34.580 1.00 98.25 292 LEU A O 1
ATOM 2247 N N . VAL A 1 293 ? -26.359 5.679 32.824 1.00 98.12 293 VAL A N 1
ATOM 2248 C CA . VAL A 1 293 ? -24.956 5.740 32.408 1.00 98.12 293 VAL A CA 1
ATOM 2249 C C . VAL A 1 293 ? -24.884 6.123 30.938 1.00 98.12 293 VAL A C 1
ATOM 2251 O O . VAL A 1 293 ? -25.601 5.558 30.112 1.00 98.12 293 VAL A O 1
ATOM 2254 N N . VAL A 1 294 ? -24.012 7.075 30.613 1.00 97.69 294 VAL A N 1
ATOM 2255 C CA . VAL A 1 294 ? -23.619 7.370 29.230 1.00 97.69 294 VAL A CA 1
ATOM 2256 C C . VAL A 1 294 ? -22.308 6.670 28.929 1.00 97.69 294 VAL A C 1
ATOM 2258 O O . VAL A 1 294 ? -21.408 6.643 29.762 1.00 97.69 294 VAL A O 1
ATOM 2261 N N . GLU A 1 295 ? -22.218 6.124 27.727 1.00 96.19 295 GLU A N 1
ATOM 2262 C CA . GLU A 1 295 ? -21.033 5.508 27.157 1.00 96.19 295 GLU A CA 1
ATOM 2263 C C . GLU A 1 295 ? -20.666 6.247 25.871 1.00 96.19 295 GLU A C 1
ATOM 2265 O O . GLU A 1 295 ? -21.526 6.485 25.020 1.00 96.19 295 GLU A O 1
ATOM 2270 N N . TYR A 1 296 ? -19.396 6.584 25.692 1.00 95.44 296 TYR A N 1
ATOM 2271 C CA . TYR A 1 296 ? -18.915 7.130 24.433 1.00 95.44 296 TYR A CA 1
ATOM 2272 C C . TYR A 1 296 ? -17.503 6.652 24.098 1.00 95.44 296 TYR A C 1
ATOM 2274 O O . TYR A 1 296 ? -16.758 6.192 24.963 1.00 95.44 296 TYR A O 1
ATOM 2282 N N . SER A 1 297 ? -17.146 6.737 22.818 1.00 94.06 297 SER A N 1
ATOM 2283 C CA . SER A 1 297 ? -15.815 6.384 22.324 1.00 94.06 297 SER A CA 1
ATOM 2284 C C . SER A 1 297 ? -15.441 7.183 21.076 1.00 94.06 297 SER A C 1
ATOM 2286 O O . SER A 1 297 ? -16.323 7.496 20.267 1.00 94.06 297 SER A O 1
ATOM 2288 N N . PRO A 1 298 ? -14.143 7.445 20.844 1.00 85.75 298 PRO A N 1
ATOM 2289 C CA . PRO A 1 298 ? -13.684 8.035 19.590 1.00 85.75 298 PRO A CA 1
ATOM 2290 C C . PRO A 1 298 ? -13.834 7.066 18.409 1.00 85.75 298 PRO A C 1
ATOM 2292 O O . PRO A 1 298 ? -14.045 7.496 17.278 1.00 85.75 298 PRO A O 1
ATOM 2295 N N . GLN A 1 299 ? -13.780 5.750 18.649 1.00 90.44 299 GLN A N 1
ATOM 2296 C CA . GLN A 1 299 ? -14.007 4.745 17.609 1.00 90.44 299 GLN A CA 1
ATOM 2297 C C . GLN A 1 299 ? -15.505 4.594 17.284 1.00 90.44 299 GLN A C 1
ATOM 2299 O O . GLN A 1 299 ? -16.357 4.691 18.169 1.00 90.44 299 GLN A O 1
ATOM 2304 N N . TYR A 1 300 ? -15.820 4.311 16.015 1.00 87.25 300 TYR A N 1
ATOM 2305 C CA . TYR A 1 300 ? -17.177 3.990 15.555 1.00 87.25 300 TYR A CA 1
ATOM 2306 C C . TYR A 1 300 ? -17.636 2.607 16.033 1.00 87.25 300 TYR A C 1
ATOM 2308 O O . TYR A 1 300 ? -16.826 1.705 16.249 1.00 87.25 300 TYR A O 1
ATOM 2316 N N . TYR A 1 301 ? -18.955 2.421 16.140 1.00 83.69 301 TYR A N 1
ATOM 2317 C CA . TYR A 1 301 ? -19.542 1.131 16.495 1.00 83.69 301 TYR A CA 1
ATOM 2318 C C . TYR A 1 301 ? -19.207 0.042 15.463 1.00 83.69 301 TYR A C 1
ATOM 2320 O O . TYR A 1 301 ? -19.535 0.161 14.282 1.00 83.69 301 TYR A O 1
ATOM 2328 N N . ASP A 1 302 ? -18.632 -1.065 15.934 1.00 84.88 302 ASP A N 1
ATOM 2329 C CA . ASP A 1 302 ? -18.423 -2.284 15.158 1.00 84.88 302 ASP A CA 1
ATOM 2330 C C . ASP A 1 302 ? -18.891 -3.492 15.978 1.00 84.88 302 ASP A C 1
ATOM 2332 O O . ASP A 1 302 ? -18.309 -3.848 17.005 1.00 84.88 302 ASP A O 1
ATOM 2336 N N . LYS A 1 303 ? -19.936 -4.165 15.487 1.00 83.75 303 LYS A N 1
ATOM 2337 C CA . LYS A 1 303 ? -20.522 -5.353 16.125 1.0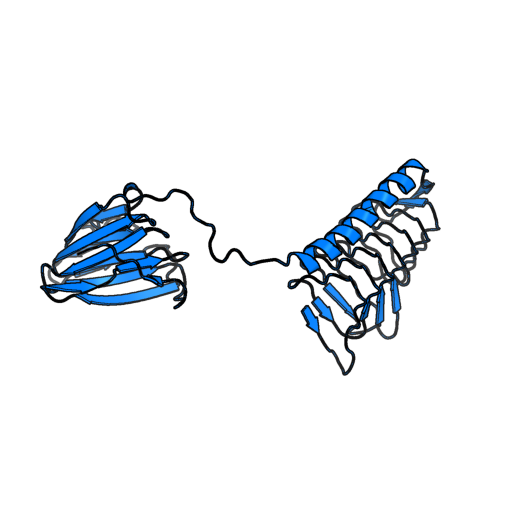0 83.75 303 LYS A CA 1
ATOM 2338 C C . LYS A 1 303 ? -19.530 -6.503 16.333 1.00 83.75 303 LYS A C 1
ATOM 2340 O O . LYS A 1 303 ? -19.798 -7.391 17.134 1.00 83.75 303 LYS A O 1
ATOM 2345 N N . THR A 1 304 ? -18.429 -6.529 15.582 1.00 85.25 304 THR A N 1
ATOM 2346 C CA . THR A 1 304 ? -17.399 -7.573 15.669 1.00 85.25 304 THR A CA 1
ATOM 2347 C C . THR A 1 304 ? -16.332 -7.275 16.719 1.00 85.25 304 THR A C 1
ATOM 2349 O O . THR A 1 304 ? -15.514 -8.142 17.006 1.00 85.25 304 THR A O 1
ATOM 2352 N N . ASP A 1 305 ? -16.324 -6.069 17.297 1.00 87.50 305 ASP A N 1
ATOM 2353 C CA . ASP A 1 305 ? -15.299 -5.654 18.256 1.00 87.50 305 ASP A CA 1
ATOM 2354 C C . ASP A 1 305 ? -15.575 -6.100 19.698 1.00 87.50 305 ASP A C 1
ATOM 2356 O O . ASP A 1 305 ? -14.640 -6.230 20.484 1.00 87.50 305 ASP A O 1
ATOM 2360 N N . ALA A 1 306 ? -16.841 -6.354 20.038 1.00 88.75 306 ALA A N 1
ATOM 2361 C CA . ALA A 1 306 ? -17.244 -6.806 21.363 1.00 88.75 306 ALA A CA 1
ATOM 2362 C C . ALA A 1 306 ? -17.067 -8.327 21.495 1.00 88.75 306 ALA A C 1
ATOM 2364 O O . ALA A 1 306 ? -17.858 -9.114 20.967 1.00 88.75 306 ALA A O 1
ATOM 2365 N N . VAL A 1 307 ? -16.054 -8.755 22.246 1.00 88.62 307 VAL A N 1
ATOM 2366 C CA . VAL A 1 307 ? -15.767 -10.173 22.483 1.00 88.62 307 VAL A CA 1
ATOM 2367 C C . VAL A 1 307 ? -16.279 -10.579 23.860 1.00 88.62 307 VAL A C 1
ATOM 2369 O O . VAL A 1 307 ? -15.848 -10.053 24.886 1.00 88.62 307 VAL A O 1
ATOM 2372 N N . LYS A 1 308 ? -17.217 -11.532 23.896 1.00 89.81 308 LYS A N 1
ATOM 2373 C CA . LYS A 1 308 ? -17.787 -12.048 25.147 1.00 89.81 308 LYS A CA 1
ATOM 2374 C C . LYS A 1 308 ? -16.732 -12.783 25.968 1.00 89.81 308 LYS A C 1
ATOM 2376 O O . LYS A 1 308 ? -16.028 -13.648 25.454 1.00 89.81 308 LYS A O 1
ATOM 2381 N N . VAL A 1 309 ? -16.683 -12.473 27.259 1.00 86.75 309 VAL A N 1
ATOM 2382 C CA . VAL A 1 309 ? -15.805 -13.122 28.236 1.00 86.75 309 VAL A CA 1
ATOM 2383 C C . VAL A 1 309 ? -16.625 -13.473 29.464 1.00 86.75 309 VAL A C 1
ATOM 2385 O O . VAL A 1 309 ? -17.366 -12.645 29.992 1.00 86.75 309 VAL A O 1
ATOM 2388 N N . ASN A 1 310 ? -16.477 -14.709 29.936 1.00 82.38 310 ASN A N 1
ATOM 2389 C CA . ASN A 1 310 ? -16.999 -15.081 31.238 1.00 82.38 310 ASN A CA 1
ATOM 2390 C C . ASN A 1 310 ? -16.033 -14.567 32.304 1.00 82.38 310 ASN A C 1
ATOM 2392 O O . ASN A 1 310 ? -14.975 -15.154 32.522 1.00 82.38 310 ASN A O 1
ATOM 2396 N N . MET A 1 311 ? -16.394 -13.464 32.949 1.00 77.25 311 MET A N 1
ATOM 2397 C CA . MET A 1 311 ? -15.615 -12.952 34.067 1.00 77.25 311 MET A CA 1
ATOM 2398 C C . MET A 1 311 ? -15.924 -13.676 35.375 1.00 77.25 311 MET A C 1
ATOM 2400 O O . MET A 1 311 ? -15.230 -13.418 36.338 1.00 77.25 311 MET A O 1
ATOM 2404 N N . GLY A 1 312 ? -16.888 -14.598 35.441 1.00 61.97 312 GLY A N 1
ATOM 2405 C CA . GLY A 1 312 ? -17.288 -15.292 36.667 1.00 61.97 312 GLY A CA 1
ATOM 2406 C C . GLY A 1 312 ? -18.064 -14.378 37.618 1.00 61.97 312 GLY A C 1
ATOM 2407 O O . GLY A 1 312 ? -17.499 -13.409 38.136 1.00 61.97 312 GLY A O 1
ATOM 2408 N N . GLY A 1 313 ? -19.341 -14.709 37.820 1.00 47.19 313 GLY A N 1
ATOM 2409 C CA . GLY A 1 313 ? -20.219 -14.176 38.864 1.00 47.19 313 GLY A CA 1
ATOM 2410 C C . GLY A 1 313 ? -20.502 -15.241 39.910 1.00 47.19 313 GLY A C 1
ATOM 2411 O O . GLY A 1 313 ? -20.530 -16.431 39.517 1.00 47.19 313 GLY A O 1
#

pLDDT: mean 93.86, std 9.11, range [42.84, 98.94]

Mean predicted aligned error: 12.98 Å

Sequence (313 aa):
MLYEYNGRCPTVGRGTYVSETAQVIGDVLVGDNCYIGHGAIVRGDYGSIVIGSGTAVEEGVVVHAPPDKYCRIGKRVTIGHGAIIHAARVGDLAVIGMGSILSIYSEIGDGTIVAEGAVVKMRQIIEKGVVAGGNPARVIRSVAEKDIEYWKMGKQLYVDLALKYLEKGMKPIIAAKNPGKTVDDILIEDLPETREIDGIKRWVDEKGEFAQISYNEDIGHLAFFELRKGQMRGNHYHTRKEEVFYIISGMIEAVFAPVPVDKKRTVILKKGMKIHVPTGIAHSFYGIEDSLVVEYSPQYYDKTDAVKVNMGG

Secondary structure (DSSP, 8-state):
-EE-BTTB--EE-TT-EE-TT-EEEEEEEE-TT-EE-TT-EEEEEEEEEEE-TT-EE-TT-EEE--TT-EEEE-TT-EE-TT-EE--SEE-TT-EE-TT-EE-TT-EE-TT-EEPTT-EE-TT-EE-TTEEEETTTTEEEEEPPHHHHHHHHHHHHHHHHHHHHHHHH-----SS-------GGG-EEEEPPB-SSSSSSEEEEETTEEEEE--SS---SEEEEEEE-TT-EEEEEEESS--EEEEEEESEEEEEEEESS----EEEEEETTEEEEE-TTEEEEEEESS-EEEEEEESSPP-TTTEEE-----

Nearest PDB structures (foldseek):
  9jyw-assembly2_F  TM=9.706E-01  e=1.015E-13  Aeribacillus pallidus
  8gpm-assembly1_A  TM=9.075E-01  e=1.433E-13  Acinetobacter baumannii
  8gpp-assembly1_C  TM=9.067E-01  e=1.834E-13  Acinetobacter baumannii
  1xhd-assembly1_A  TM=9.710E-01  e=8.158E-12  Bacillus cereus ATCC 14579
  2fko-assembly1_A  TM=9.655E-01  e=7.766E-12  Pyrococcus horikoshii OT3

Solvent-accessible surface area (backbone atoms only — not comparable to full-atom values): 15319 Å² total; per-residue (Å²): 60,80,34,73,42,95,94,26,58,54,44,76,33,63,61,38,29,69,27,78,64,14,42,36,31,4,35,30,42,39,31,35,28,16,23,37,24,53,52,15,36,40,40,11,76,57,11,33,35,37,37,29,38,33,18,32,39,26,37,44,19,38,37,42,26,58,73,87,34,53,20,38,37,27,36,38,21,40,38,25,44,46,16,38,38,30,24,38,32,36,24,37,50,14,35,37,23,36,50,15,34,34,27,54,55,10,34,40,24,40,49,16,34,38,38,59,59,12,26,40,46,66,60,38,74,44,65,55,40,24,29,28,35,43,82,68,45,41,82,76,45,70,59,49,71,70,55,52,57,52,47,55,52,56,44,47,52,41,31,53,47,16,42,50,45,68,73,70,54,86,77,85,73,88,44,72,81,74,88,74,70,48,67,82,68,47,48,73,47,70,48,50,79,49,83,89,65,90,62,57,24,22,44,75,56,99,92,45,76,52,74,38,88,70,60,100,64,68,73,46,30,79,51,69,49,79,37,48,54,81,38,75,53,70,41,26,23,25,59,71,46,43,42,34,38,37,29,72,35,45,29,32,41,37,41,31,20,26,75,76,79,82,60,79,45,78,46,81,48,40,53,53,30,35,36,40,42,51,44,44,40,29,34,32,40,34,17,74,28,63,20,38,34,40,37,37,20,58,47,61,87,52,89,84,39,63,44,79,43,89,78,80,132